Protein AF-X1P504-F1 (afdb_monomer_lite)

Organism: NCBI:txid412755

Radius of gyration: 21.33 Å; chains: 1; bounding box: 46×36×61 Å

Secondary structure (DSSP, 8-state):
-HHHHHHHHHHHHHHH-HHHHHHHHHHHTBTT-TTHHHHHHHHHHH-TT-TTHHHHHHHHHH--SSB--HHHHHHHHHHHHH-HHHHHHHHHHHHHSTTTGGGHHHHHHHH---HHHHHHHHHHHHTTSS-GGGGGGGGSTTGGGGS-HHHHHHHHHHHHHT--HHHHHHHHHHHIIIIISTT--SPPPHHHHHHHHT-GGGSS---GGG--HHHHHHHHHHHHHHHHH-GGGHHHHHHHHHHTTT-TTSTT-

Foldseek 3Di:
DVVLVVLLVVLVVCLVPVVVVLVCLLVLQAPNVVCLLSSLLSNLLNNVVCPCVVSNLVSLLPHDPRGHCRNVLSNLLSCCVPPVPVSLVVLVVQCVDLSRVQCLLVSCQSRADELSSLVSVVVCCVVVVDDLVSLQSNLPPLRCLRYDPVSLVVQLVVLLVVLDLSSLLSSLSSLCSAAVDPSHPDHNDQPSLLCSLLRVSQLDADDPVPDDPVSLVSSVSSLVSNCVVPVVCNVVSVVSCVVRPPPPRHSRD

Sequence (253 aa):
DQVQSQIEELALQSVKNREQLKAELSWLMTTEADNGYLFGYEVGRRDTGFSLLPILVEALKSTKDNVSAYFLGGYFKAIFEKDKELWENQLDRLIEDHILNVWVPELTWRSGMTDRSAIRVLGLAESGIIGVPHFRMFQYGGVIRGLSEKTFRKWIDFLIDRQEAESISIALDLYYFFYLRKESKYKLPRELTLVLLTHPLLFEKQEIARRNQMDDFQWAEIGKAFVTIYPKDSLALADKMIEYFGEEGTILG

pLDDT: mean 93.1, std 7.45, range [54.31, 98.62]

Structure (mmCIF, N/CA/C/O backbone):
data_AF-X1P504-F1
#
_entry.id   AF-X1P504-F1
#
loop_
_atom_site.group_PDB
_atom_site.id
_atom_site.type_symbol
_atom_site.label_atom_id
_atom_site.label_alt_id
_atom_site.label_comp_id
_atom_site.label_asym_id
_atom_site.label_entity_id
_atom_site.label_seq_id
_atom_site.pdbx_PDB_ins_code
_atom_site.Cartn_x
_atom_site.Cartn_y
_atom_site.Cartn_z
_atom_site.occupancy
_atom_site.B_iso_or_equiv
_atom_site.auth_seq_id
_atom_site.auth_comp_id
_atom_site.auth_asym_id
_atom_site.auth_atom_id
_atom_site.pdbx_PDB_model_num
ATOM 1 N N . ASP A 1 1 ? 10.064 9.436 27.329 1.00 71.88 1 ASP A N 1
ATOM 2 C CA . ASP A 1 1 ? 9.271 10.329 26.475 1.00 71.88 1 ASP A CA 1
ATOM 3 C C . ASP A 1 1 ? 7.943 10.583 27.179 1.00 71.88 1 ASP A C 1
ATOM 5 O O . ASP A 1 1 ? 7.247 9.623 27.484 1.00 71.88 1 ASP A O 1
ATOM 9 N N . GLN A 1 2 ? 7.669 11.827 27.573 1.00 79.00 2 GLN A N 1
ATOM 10 C CA . GLN A 1 2 ? 6.535 12.177 28.442 1.00 79.00 2 GLN A CA 1
ATOM 11 C C . GLN A 1 2 ? 5.185 12.039 27.718 1.00 79.00 2 GLN A C 1
ATOM 13 O O . GLN A 1 2 ? 4.182 11.689 28.341 1.00 79.00 2 GLN A O 1
ATOM 18 N N . VAL A 1 3 ? 5.178 12.244 26.397 1.00 84.12 3 VAL A N 1
ATOM 19 C CA . VAL A 1 3 ? 3.979 12.129 25.555 1.00 84.12 3 VAL A CA 1
ATOM 20 C C . VAL A 1 3 ? 3.502 10.677 25.492 1.00 84.12 3 VAL A C 1
ATOM 22 O O . VAL A 1 3 ? 2.326 10.403 25.717 1.00 84.12 3 VAL A O 1
ATOM 25 N N . GLN A 1 4 ? 4.420 9.726 25.293 1.00 88.31 4 GLN A N 1
ATOM 26 C CA . GLN A 1 4 ? 4.091 8.298 25.252 1.00 88.31 4 GLN A CA 1
ATOM 27 C C . GLN A 1 4 ? 3.441 7.816 26.560 1.00 88.31 4 GLN A C 1
ATOM 29 O O . GLN A 1 4 ? 2.418 7.136 26.524 1.00 88.31 4 GLN A O 1
ATOM 34 N N . SER A 1 5 ? 3.973 8.216 27.722 1.00 89.31 5 SER A N 1
ATOM 35 C CA . SER A 1 5 ? 3.379 7.840 29.014 1.00 89.31 5 SER A CA 1
ATOM 36 C C . SER A 1 5 ? 1.963 8.394 29.209 1.00 89.31 5 SER A C 1
ATOM 38 O O . SER A 1 5 ? 1.108 7.703 29.756 1.00 89.31 5 SER A O 1
ATOM 40 N N . GLN A 1 6 ? 1.694 9.613 28.726 1.00 92.69 6 GLN A N 1
ATOM 41 C CA . GLN A 1 6 ? 0.360 10.217 28.797 1.00 92.69 6 GLN A CA 1
ATOM 42 C C . GLN A 1 6 ? -0.640 9.486 27.892 1.00 92.69 6 GLN A C 1
ATOM 44 O O . GLN A 1 6 ? -1.772 9.239 28.304 1.00 92.69 6 GLN A O 1
ATOM 49 N N . ILE A 1 7 ? -0.219 9.085 26.688 1.00 93.50 7 ILE A N 1
ATOM 50 C CA . ILE A 1 7 ? -1.047 8.304 25.756 1.00 93.50 7 ILE A CA 1
ATOM 51 C C . ILE A 1 7 ? -1.404 6.941 26.356 1.00 93.50 7 ILE A C 1
ATOM 53 O O . ILE A 1 7 ? -2.557 6.515 26.292 1.00 93.50 7 ILE A O 1
ATOM 57 N N . GLU A 1 8 ? -0.438 6.260 26.968 1.00 93.19 8 GLU A N 1
ATOM 58 C CA . GLU A 1 8 ? -0.650 4.958 27.602 1.00 93.19 8 GLU A CA 1
ATOM 59 C C . GLU A 1 8 ? -1.642 5.017 28.771 1.00 93.19 8 GLU A C 1
ATOM 61 O O . GLU A 1 8 ? -2.479 4.116 28.924 1.00 93.19 8 GLU A O 1
ATOM 66 N N . GLU A 1 9 ? -1.559 6.071 29.587 1.00 93.75 9 GLU A N 1
ATOM 67 C CA . GLU A 1 9 ? -2.494 6.318 30.683 1.00 93.75 9 GLU A CA 1
ATOM 68 C C . GLU A 1 9 ? -3.896 6.642 30.155 1.00 93.75 9 GLU A C 1
ATOM 70 O O . GLU A 1 9 ? -4.874 6.017 30.578 1.00 93.75 9 GLU A O 1
ATOM 75 N N . LEU A 1 10 ? -4.000 7.544 29.174 1.00 94.06 10 LEU A N 1
ATOM 76 C CA . LEU A 1 10 ? -5.271 7.909 28.551 1.00 94.06 10 LEU A CA 1
ATOM 77 C C . LEU A 1 10 ? -5.938 6.700 27.880 1.00 94.06 10 LEU A C 1
ATOM 79 O O . LEU A 1 10 ? -7.151 6.509 27.997 1.00 94.06 10 LEU A O 1
ATOM 83 N N . ALA A 1 11 ? -5.162 5.837 27.219 1.00 94.88 11 ALA A N 1
ATOM 84 C CA . ALA A 1 11 ? -5.670 4.619 26.590 1.00 94.88 11 ALA A CA 1
ATOM 85 C C . ALA A 1 11 ? -6.226 3.646 27.635 1.00 94.88 11 ALA A C 1
ATOM 87 O O . ALA A 1 11 ? -7.293 3.058 27.443 1.00 94.88 11 ALA A O 1
ATOM 88 N N . LEU A 1 12 ? -5.546 3.510 28.778 1.00 93.62 12 LEU A N 1
ATOM 89 C CA . LEU A 1 12 ? -6.029 2.701 29.895 1.00 93.62 12 LEU A CA 1
ATOM 90 C C . LEU A 1 12 ? -7.339 3.241 30.474 1.00 93.62 12 LEU A C 1
ATOM 92 O O . LEU A 1 12 ? -8.251 2.457 30.746 1.00 93.62 12 LEU A O 1
ATOM 96 N N . GLN A 1 13 ? -7.443 4.556 30.656 1.00 93.44 13 GLN A N 1
ATOM 97 C CA . GLN A 1 13 ? -8.672 5.195 31.124 1.00 93.44 13 GLN A CA 1
ATOM 98 C C . GLN A 1 13 ? -9.817 5.003 30.121 1.00 93.44 13 GLN A C 1
ATOM 100 O O . GLN A 1 13 ? -10.919 4.639 30.522 1.00 93.44 13 GLN A O 1
ATOM 105 N N . SER A 1 14 ? -9.540 5.130 28.824 1.00 93.69 14 SER A N 1
ATOM 106 C CA . SER A 1 14 ? -10.535 5.014 27.749 1.00 93.69 14 SER A CA 1
ATOM 107 C C . SER A 1 14 ? -11.119 3.606 27.617 1.00 93.69 14 SER A C 1
ATOM 109 O O . SER A 1 14 ? -12.323 3.442 27.431 1.00 93.69 14 SER A O 1
ATOM 111 N N . VAL A 1 15 ? -10.297 2.562 27.781 1.00 92.31 15 VAL A N 1
ATOM 112 C CA . VAL A 1 15 ? -10.788 1.171 27.781 1.00 92.31 15 VAL A CA 1
ATOM 113 C C . VAL A 1 15 ? -11.641 0.876 29.023 1.00 92.31 15 VAL A C 1
ATOM 115 O O . VAL A 1 15 ? -12.609 0.115 28.937 1.00 92.31 15 VAL A O 1
ATOM 118 N N . LYS A 1 16 ? -11.321 1.498 30.168 1.00 92.38 16 LYS A N 1
ATOM 119 C CA . LYS A 1 16 ? -12.108 1.387 31.409 1.00 92.38 16 LYS A CA 1
ATOM 120 C C . LYS A 1 16 ? -13.409 2.195 31.356 1.00 92.38 16 LYS A C 1
ATOM 122 O O . LYS A 1 16 ? -14.413 1.737 31.893 1.00 92.38 16 LYS A O 1
ATOM 127 N N . ASN A 1 17 ? -13.406 3.360 30.708 1.00 92.62 17 ASN A N 1
ATOM 128 C CA . ASN A 1 17 ? -14.550 4.260 30.584 1.00 92.62 17 ASN A CA 1
ATOM 129 C C . ASN A 1 17 ? -14.973 4.429 29.117 1.00 92.62 17 ASN A C 1
ATOM 131 O O . ASN A 1 17 ? -14.679 5.429 28.461 1.00 92.62 17 ASN A O 1
ATOM 135 N N . ARG A 1 18 ? -15.700 3.430 28.606 1.00 91.44 18 ARG A N 1
ATOM 136 C CA . ARG A 1 18 ? -16.099 3.363 27.191 1.00 91.44 18 ARG A CA 1
ATOM 137 C C . ARG A 1 18 ? -17.004 4.511 26.754 1.00 91.44 18 ARG A C 1
ATOM 139 O O . ARG A 1 18 ? -16.964 4.884 25.588 1.00 91.44 18 ARG A O 1
ATOM 146 N N . GLU A 1 19 ? -17.816 5.054 27.657 1.00 92.25 19 GLU A N 1
ATOM 147 C CA . GLU A 1 19 ? -18.715 6.169 27.335 1.00 92.25 19 GLU A CA 1
ATOM 148 C C . GLU A 1 19 ? -17.940 7.462 27.084 1.00 92.25 19 GLU A C 1
ATOM 150 O O . GLU A 1 19 ? -18.259 8.199 26.156 1.00 92.25 19 GLU A O 1
ATOM 155 N N . GLN A 1 20 ? -16.861 7.691 27.834 1.00 91.25 20 GLN A N 1
ATOM 156 C CA . GLN A 1 20 ? -15.981 8.826 27.580 1.00 91.25 20 GLN A CA 1
ATOM 157 C C . GLN A 1 20 ? -15.249 8.677 26.243 1.00 91.25 20 GLN A C 1
ATOM 159 O O . GLN A 1 20 ? -15.192 9.631 25.482 1.00 91.25 20 GLN A O 1
ATOM 164 N N . LEU A 1 21 ? -14.766 7.474 25.907 1.00 94.50 21 LEU A N 1
ATOM 165 C CA . LEU A 1 21 ? -14.180 7.234 24.585 1.00 94.50 21 LEU A CA 1
ATOM 166 C C . LEU A 1 21 ? -15.193 7.503 23.465 1.00 94.50 21 LEU A C 1
ATOM 168 O O . LEU A 1 21 ? -14.859 8.187 22.504 1.00 94.50 21 LEU A O 1
ATOM 172 N N . LYS A 1 22 ? -16.427 6.993 23.598 1.00 94.38 22 LYS A N 1
ATOM 173 C CA . LYS A 1 22 ? -17.513 7.201 22.626 1.00 94.38 22 LYS A CA 1
ATOM 174 C C . LYS A 1 22 ? -17.786 8.675 22.356 1.00 94.38 22 LYS A C 1
ATOM 176 O O . LYS A 1 22 ? -17.980 9.031 21.198 1.00 94.38 22 LYS A O 1
ATOM 181 N N . ALA A 1 23 ? -17.794 9.501 23.402 1.00 94.44 23 ALA A N 1
ATOM 182 C CA . ALA A 1 23 ? -18.042 10.935 23.285 1.00 94.44 23 ALA A CA 1
ATOM 183 C C . ALA A 1 23 ? -17.002 11.646 22.401 1.00 94.44 23 ALA A C 1
ATOM 185 O O . ALA A 1 23 ? -17.344 12.603 21.717 1.00 94.44 23 ALA A O 1
ATOM 186 N N . GLU A 1 24 ? -15.770 11.134 22.358 1.00 95.75 24 GLU A N 1
ATOM 187 C CA . GLU A 1 24 ? -14.665 11.727 21.597 1.00 95.75 24 GLU A CA 1
ATOM 188 C C . GLU A 1 24 ? -14.479 11.107 20.201 1.00 95.75 24 GLU A C 1
ATOM 190 O O . GLU A 1 24 ? -13.649 11.574 19.419 1.00 95.75 24 GLU A O 1
ATOM 195 N N . LEU A 1 25 ? -15.231 10.054 19.841 1.00 95.38 25 LEU A N 1
ATOM 196 C CA . LEU A 1 25 ? -15.017 9.341 18.574 1.00 95.38 25 LEU A CA 1
ATOM 197 C C . LEU A 1 25 ? -15.248 10.218 17.341 1.00 95.38 25 LEU A C 1
ATOM 199 O O . LEU A 1 25 ? -14.534 10.062 16.355 1.00 95.38 25 LEU A O 1
ATOM 203 N N . SER A 1 26 ? -16.194 11.158 17.392 1.00 93.25 26 SER A N 1
ATOM 204 C CA . SER A 1 26 ? -16.430 12.079 16.274 1.00 93.25 26 SER A CA 1
ATOM 205 C C . SER A 1 26 ? -15.227 12.972 15.988 1.00 93.25 26 SER A C 1
ATOM 207 O O . SER A 1 26 ? -15.049 13.364 14.845 1.00 93.25 26 SER A O 1
ATOM 209 N N . TRP A 1 27 ? -14.408 13.278 17.000 1.00 95.50 27 TRP A N 1
ATOM 210 C CA . TRP A 1 27 ? -13.160 14.023 16.837 1.00 95.50 27 TRP A CA 1
ATOM 211 C C . TRP A 1 27 ? -11.995 13.094 16.457 1.00 95.50 27 TRP A C 1
ATOM 213 O O . TRP A 1 27 ? -11.254 13.382 15.517 1.00 95.50 27 TRP A O 1
ATOM 223 N N . LEU A 1 28 ? -11.878 11.933 17.117 1.00 96.88 28 LEU A N 1
ATOM 224 C CA . LEU A 1 28 ? -10.814 10.943 16.875 1.00 96.88 28 LEU A CA 1
ATOM 225 C C . LEU A 1 28 ? -10.810 10.365 15.452 1.00 96.88 28 LEU A C 1
ATOM 227 O O . LEU A 1 28 ? -9.770 9.901 14.987 1.00 96.88 28 LEU A O 1
ATOM 231 N N . MET A 1 29 ? -11.957 10.381 14.770 1.00 96.50 29 MET A N 1
ATOM 232 C CA . MET A 1 29 ? -12.104 9.927 13.382 1.00 96.50 29 MET A CA 1
ATOM 233 C C . MET A 1 29 ? -11.877 11.048 12.359 1.00 96.50 29 MET A C 1
ATOM 235 O O . MET A 1 29 ? -12.304 10.916 11.214 1.00 96.50 29 MET A O 1
ATOM 239 N N . THR A 1 30 ? -11.228 12.147 12.752 1.00 96.38 30 THR A N 1
ATOM 240 C CA . THR A 1 30 ? -10.882 13.255 11.851 1.00 96.38 30 THR A CA 1
ATOM 241 C C . THR A 1 30 ? -9.374 13.457 11.731 1.00 96.38 30 THR A C 1
ATOM 243 O O . THR A 1 30 ? -8.581 12.905 12.497 1.00 96.38 30 THR A O 1
ATOM 246 N N . THR A 1 31 ? -8.954 14.273 10.766 1.00 93.56 31 THR A N 1
ATOM 247 C CA . THR A 1 31 ? -7.553 14.683 10.605 1.00 93.56 31 THR A CA 1
ATOM 248 C C . THR A 1 31 ? -7.034 15.580 11.734 1.00 93.56 31 THR A C 1
ATOM 250 O O . THR A 1 31 ? -5.835 15.813 11.784 1.00 93.56 31 THR A O 1
ATOM 253 N N . GLU A 1 32 ? -7.894 16.081 12.629 1.00 94.06 32 GLU A N 1
ATOM 254 C CA . GLU A 1 32 ? -7.506 16.955 13.752 1.00 94.06 32 GLU A CA 1
ATOM 255 C C . GLU A 1 32 ? -6.888 16.183 14.932 1.00 94.06 32 GLU A C 1
ATOM 257 O O . GLU A 1 32 ? -6.264 16.767 15.819 1.00 94.06 32 GLU A O 1
ATOM 262 N N . ALA A 1 33 ? -7.054 14.859 14.966 1.00 93.50 33 ALA A N 1
ATOM 263 C CA . ALA A 1 33 ? -6.500 14.007 16.008 1.00 93.50 33 ALA A CA 1
ATOM 264 C C . ALA A 1 33 ? -5.025 13.656 15.722 1.00 93.50 33 ALA A C 1
ATOM 266 O O . ALA A 1 33 ? -4.702 12.530 15.337 1.00 93.50 33 ALA A O 1
ATOM 267 N N . ASP A 1 34 ? -4.117 14.608 15.958 1.00 87.69 34 ASP A N 1
ATOM 268 C CA . ASP A 1 34 ? -2.682 14.510 15.620 1.00 87.69 34 ASP A CA 1
ATOM 269 C C . ASP A 1 34 ? -1.976 13.263 16.189 1.00 87.69 34 ASP A C 1
ATOM 271 O O . ASP A 1 34 ? -1.154 12.633 15.521 1.00 87.69 34 ASP A O 1
ATOM 275 N N . ASN A 1 35 ? -2.318 12.858 17.418 1.00 92.94 35 ASN A N 1
ATOM 276 C CA . ASN A 1 35 ? -1.781 11.650 18.066 1.00 92.94 35 ASN A CA 1
ATOM 277 C C . ASN A 1 35 ? -2.700 10.425 17.916 1.00 92.94 35 ASN A C 1
ATOM 279 O O . ASN A 1 35 ? -2.522 9.420 18.611 1.00 92.94 35 ASN A O 1
ATOM 283 N N . GLY A 1 36 ? -3.680 10.494 17.009 1.00 95.88 36 GLY A N 1
ATOM 284 C CA . GLY A 1 36 ? -4.736 9.499 16.843 1.00 95.88 36 GLY A CA 1
ATOM 285 C C . GLY A 1 36 ? -4.193 8.092 16.619 1.00 95.88 36 GLY A C 1
ATOM 286 O O . GLY A 1 36 ? -4.641 7.160 17.277 1.00 95.88 36 GLY A O 1
ATOM 287 N N . TYR A 1 37 ? -3.181 7.924 15.766 1.00 97.00 37 TYR A N 1
ATOM 288 C CA . TYR A 1 37 ? -2.594 6.604 15.513 1.00 97.00 37 TYR A CA 1
ATOM 289 C C . TYR A 1 37 ? -1.962 5.969 16.757 1.00 97.00 37 TYR A C 1
ATOM 291 O O . TYR A 1 37 ? -2.275 4.825 17.085 1.00 97.00 37 TYR A O 1
ATOM 299 N N . LEU A 1 38 ? -1.096 6.699 17.471 1.00 96.88 38 LEU A N 1
ATOM 300 C CA . LEU A 1 38 ? -0.436 6.179 18.676 1.00 96.88 38 LEU A CA 1
ATOM 301 C C . LEU A 1 38 ? -1.465 5.843 19.756 1.00 96.88 38 LEU A C 1
ATOM 303 O O . LEU A 1 38 ? -1.402 4.783 20.377 1.00 96.88 38 LEU A O 1
ATOM 307 N N . PHE A 1 39 ? -2.453 6.719 19.931 1.00 97.62 39 PHE A N 1
ATOM 308 C CA . PHE A 1 39 ? -3.533 6.502 20.878 1.00 97.62 39 PHE A CA 1
ATOM 309 C C . PHE A 1 39 ? -4.404 5.294 20.505 1.00 97.62 39 PHE A C 1
ATOM 311 O O . PHE A 1 39 ? -4.632 4.427 21.348 1.00 97.62 39 PHE A O 1
ATOM 318 N N . GLY A 1 40 ? -4.818 5.170 19.243 1.00 98.06 40 GLY A N 1
ATOM 319 C CA . GLY A 1 40 ? -5.588 4.028 18.747 1.00 98.06 40 GLY A CA 1
ATOM 320 C C . GLY A 1 40 ? -4.848 2.703 18.915 1.00 98.06 40 GLY A C 1
ATOM 321 O O . GLY A 1 40 ? -5.446 1.713 19.341 1.00 98.06 40 GLY A O 1
ATOM 322 N N . TYR A 1 41 ? -3.536 2.693 18.673 1.00 98.31 41 TYR A N 1
ATOM 323 C CA . TYR A 1 41 ? -2.684 1.530 18.911 1.00 98.31 41 TYR A CA 1
ATOM 324 C C . TYR A 1 41 ? -2.648 1.127 20.387 1.00 98.31 41 TYR A C 1
ATOM 326 O O . TYR A 1 41 ? -2.902 -0.034 20.718 1.00 98.31 41 TYR A O 1
ATOM 334 N N . GLU A 1 42 ? -2.425 2.073 21.300 1.00 97.94 42 GLU A N 1
ATOM 335 C CA . GLU A 1 42 ? -2.400 1.780 22.736 1.00 97.94 42 GLU A CA 1
ATOM 336 C C . GLU A 1 42 ? -3.780 1.375 23.292 1.00 97.94 42 GLU A C 1
ATOM 338 O O . GLU A 1 42 ? -3.850 0.536 24.201 1.00 97.94 42 GLU A O 1
ATOM 343 N N . VAL A 1 43 ? -4.879 1.895 22.728 1.00 97.94 43 VAL A N 1
ATOM 344 C CA . VAL A 1 43 ? -6.249 1.430 23.019 1.00 97.94 43 VAL A CA 1
ATOM 345 C C . VAL A 1 43 ? -6.427 -0.016 22.552 1.00 97.94 43 VAL A C 1
ATOM 347 O O . VAL A 1 43 ? -6.847 -0.862 23.343 1.00 97.94 43 VAL A O 1
ATOM 350 N N . GLY A 1 44 ? -6.048 -0.333 21.311 1.00 97.69 44 GLY A N 1
ATOM 351 C CA . GLY A 1 44 ? -6.152 -1.684 20.753 1.00 97.69 44 GLY A CA 1
ATOM 352 C C . GLY A 1 44 ? -5.326 -2.719 21.520 1.00 97.69 44 GLY A C 1
ATOM 353 O O . GLY A 1 44 ? -5.788 -3.833 21.753 1.00 97.69 44 GLY A O 1
ATOM 354 N N . ARG A 1 45 ? -4.140 -2.346 22.016 1.00 97.56 45 ARG A N 1
ATOM 355 C CA . ARG A 1 45 ? -3.320 -3.225 22.869 1.00 97.56 45 ARG A CA 1
ATOM 356 C C . ARG A 1 45 ? -3.989 -3.578 24.201 1.00 97.56 45 ARG A C 1
ATOM 358 O O . ARG A 1 45 ? -3.727 -4.653 24.743 1.00 97.56 45 ARG A O 1
ATOM 365 N N . ARG A 1 46 ? -4.823 -2.684 24.742 1.00 96.50 46 ARG A N 1
ATOM 366 C CA . ARG A 1 46 ? -5.496 -2.839 26.047 1.00 96.50 46 ARG A CA 1
ATOM 367 C C . ARG A 1 46 ? -6.889 -3.455 25.937 1.00 96.50 46 ARG A C 1
ATOM 369 O O . ARG A 1 46 ? -7.326 -4.117 26.876 1.00 96.50 46 ARG A O 1
ATOM 376 N N . ASP A 1 47 ? -7.575 -3.282 24.813 1.00 96.19 47 ASP A N 1
ATOM 377 C CA . ASP A 1 47 ? -8.850 -3.943 24.528 1.00 96.19 47 ASP A CA 1
ATOM 378 C C . ASP A 1 47 ? -8.615 -5.390 24.075 1.00 96.19 47 ASP A C 1
ATOM 380 O O . ASP A 1 47 ? -8.631 -5.724 22.893 1.00 96.19 47 ASP A O 1
ATOM 384 N N . THR A 1 48 ? -8.351 -6.272 25.040 1.00 89.62 48 THR A N 1
ATOM 385 C CA . THR A 1 48 ? -7.840 -7.625 24.786 1.00 89.62 48 THR A CA 1
ATOM 386 C C . THR A 1 48 ? -8.730 -8.495 23.897 1.00 89.62 48 THR A C 1
ATOM 388 O O . THR A 1 48 ? -8.190 -9.383 23.235 1.00 89.62 48 THR A O 1
ATOM 391 N N . GLY A 1 49 ? -10.042 -8.257 23.879 1.00 93.62 49 GLY A N 1
ATOM 392 C CA . GLY A 1 49 ? -11.010 -8.954 23.025 1.00 93.62 49 GLY A CA 1
ATOM 393 C C . GLY A 1 49 ? -11.447 -8.163 21.791 1.00 93.62 49 GLY A C 1
ATOM 394 O O . GLY A 1 49 ? -12.399 -8.573 21.135 1.00 93.62 49 GLY A O 1
ATOM 395 N N . PHE A 1 50 ? -10.814 -7.019 21.519 1.00 96.50 50 PHE A N 1
ATOM 396 C CA . PHE A 1 50 ? -11.177 -6.086 20.450 1.00 96.50 50 PHE A CA 1
ATOM 397 C C . PHE A 1 50 ? -12.670 -5.718 20.429 1.00 96.50 50 PHE A C 1
ATOM 399 O O . PHE A 1 50 ? -13.301 -5.564 19.383 1.00 96.50 50 PHE A O 1
ATOM 406 N N . SER A 1 51 ? -13.255 -5.605 21.621 1.00 95.75 51 SER A N 1
ATOM 407 C CA . SER A 1 51 ? -14.687 -5.389 21.823 1.00 95.75 51 SER A CA 1
ATOM 408 C C . SER A 1 51 ? -15.153 -3.974 21.467 1.00 95.75 51 SER A C 1
ATOM 410 O O . SER A 1 51 ? -16.352 -3.747 21.308 1.00 95.75 51 SER A O 1
ATOM 412 N N . LEU A 1 52 ? -14.222 -3.026 21.340 1.00 96.81 52 LEU A N 1
ATOM 413 C CA . LEU A 1 52 ? -14.476 -1.669 20.866 1.00 96.81 52 LEU A CA 1
ATOM 414 C C . LEU A 1 52 ? -14.564 -1.605 19.340 1.00 96.81 52 LEU A C 1
ATOM 416 O O . LEU A 1 52 ? -15.187 -0.686 18.823 1.00 96.81 52 LEU A O 1
ATOM 420 N N . LEU A 1 53 ? -14.014 -2.572 18.601 1.00 97.31 53 LEU A N 1
ATOM 421 C CA . LEU A 1 53 ? -13.951 -2.495 17.142 1.00 97.31 53 LEU A CA 1
ATOM 422 C C . LEU A 1 53 ? -15.293 -2.133 16.468 1.00 97.31 53 LEU A C 1
ATOM 424 O O . LEU A 1 53 ? -15.281 -1.217 15.646 1.00 97.31 53 LEU A O 1
ATOM 428 N N . PRO A 1 54 ? -16.449 -2.740 16.822 1.00 96.69 54 PRO A N 1
ATOM 429 C CA . PRO A 1 54 ? -17.720 -2.384 16.190 1.00 96.69 54 PRO A CA 1
ATOM 430 C C . PRO A 1 54 ? -18.088 -0.906 16.360 1.00 96.69 54 PRO A C 1
ATOM 432 O O . PRO A 1 54 ? -18.572 -0.286 15.419 1.00 96.69 54 PRO A O 1
ATOM 435 N N . ILE A 1 55 ? -17.823 -0.319 17.534 1.00 96.75 55 ILE A N 1
ATOM 436 C CA . ILE A 1 55 ? -18.157 1.088 17.801 1.00 96.75 55 ILE A CA 1
ATOM 437 C C . ILE A 1 55 ? -17.213 2.032 17.051 1.00 96.75 55 ILE A C 1
ATOM 439 O O . ILE A 1 55 ? -17.627 3.105 16.627 1.00 96.75 55 ILE A O 1
ATOM 443 N N . LEU A 1 56 ? -15.945 1.635 16.893 1.00 97.62 56 LEU A N 1
ATOM 444 C CA . LEU A 1 56 ? -14.936 2.435 16.202 1.00 97.62 56 LEU A CA 1
ATOM 445 C C . LEU A 1 56 ? -15.188 2.461 14.692 1.00 97.62 56 LEU 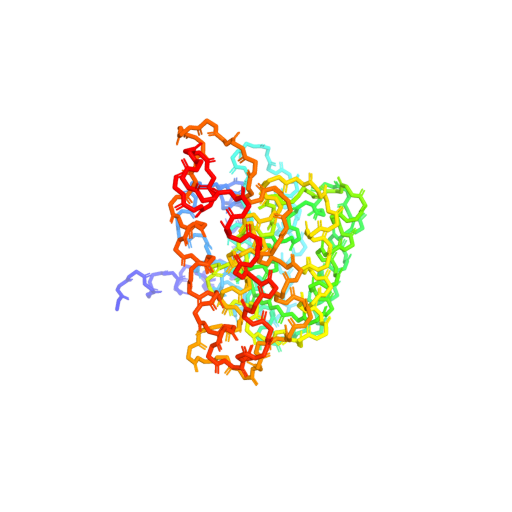A C 1
ATOM 447 O O . LEU A 1 56 ? -15.069 3.510 14.066 1.00 97.62 56 LEU A O 1
ATOM 451 N N . VAL A 1 57 ? -15.566 1.314 14.123 1.00 97.12 57 VAL A N 1
ATOM 452 C CA . VAL A 1 57 ? -15.944 1.197 12.710 1.00 97.12 57 VAL A CA 1
ATOM 453 C C . VAL A 1 57 ? -17.201 2.018 12.417 1.00 97.12 57 VAL A C 1
ATOM 455 O O . VAL A 1 57 ? -17.224 2.768 11.443 1.00 97.12 57 VAL A O 1
ATOM 458 N N . GLU A 1 58 ? -18.215 1.944 13.283 1.00 96.62 58 GLU A N 1
ATOM 459 C CA . GLU A 1 58 ? -19.436 2.744 13.124 1.00 96.62 58 GLU A CA 1
ATOM 460 C C . GLU A 1 58 ? -19.166 4.250 13.250 1.00 96.62 58 GLU A C 1
ATOM 462 O O . GLU A 1 58 ? -19.743 5.051 12.514 1.00 96.62 58 GLU A O 1
ATOM 467 N N . ALA A 1 59 ? -18.249 4.650 14.135 1.00 96.44 59 ALA A N 1
ATOM 468 C CA . ALA A 1 59 ? -17.842 6.045 14.245 1.00 96.44 59 ALA A CA 1
ATOM 469 C C . ALA A 1 59 ? -17.160 6.547 12.967 1.00 96.44 59 ALA A C 1
ATOM 471 O O . ALA A 1 59 ? -17.534 7.610 12.481 1.00 96.44 59 ALA A O 1
ATOM 472 N N . LEU A 1 60 ? -16.234 5.777 12.378 1.00 96.00 60 LEU A N 1
ATOM 473 C CA . LEU A 1 60 ? -15.617 6.141 11.096 1.00 96.00 60 LEU A CA 1
ATOM 474 C C . LEU A 1 60 ? -16.677 6.318 9.998 1.00 96.00 60 LEU A C 1
ATOM 476 O O . LEU A 1 60 ? -16.610 7.267 9.224 1.00 96.00 60 LEU A O 1
ATOM 480 N N . LYS A 1 61 ? -17.675 5.428 9.964 1.00 95.38 61 LYS A N 1
ATOM 481 C CA . LYS A 1 61 ? -18.788 5.475 9.007 1.00 95.38 61 LYS A CA 1
ATOM 482 C C . LYS A 1 61 ? -19.688 6.702 9.185 1.00 95.38 61 LYS A C 1
ATOM 484 O O . LYS A 1 61 ? -20.235 7.211 8.210 1.00 95.38 61 LYS A O 1
ATOM 489 N N . SER A 1 62 ? -19.877 7.138 10.429 1.00 94.38 62 SER A N 1
ATOM 490 C CA . SER A 1 62 ? -20.797 8.218 10.797 1.00 94.38 62 SER A CA 1
ATOM 491 C C . SER A 1 62 ? -20.177 9.618 10.710 1.00 94.38 62 SER A C 1
ATOM 493 O O . SER A 1 62 ? -20.916 10.605 10.632 1.00 94.38 62 SER A O 1
ATOM 495 N N . THR A 1 63 ? -18.846 9.730 10.730 1.00 93.88 63 THR A N 1
ATOM 496 C CA . THR A 1 63 ? -18.135 11.009 10.583 1.00 93.88 63 THR A CA 1
ATOM 497 C C . THR A 1 63 ? -18.269 11.531 9.154 1.00 93.88 63 THR A C 1
ATOM 499 O O . THR A 1 63 ? -18.122 10.783 8.191 1.00 93.88 63 THR A O 1
ATOM 502 N N . LYS A 1 64 ? -18.564 12.826 9.008 1.00 88.19 64 LYS A N 1
ATOM 503 C CA . LYS A 1 64 ? -18.832 13.455 7.703 1.00 88.19 64 LYS A CA 1
ATOM 504 C C . LYS A 1 64 ? -17.691 14.335 7.213 1.00 88.19 64 LYS A C 1
ATOM 506 O O . LYS A 1 64 ? -17.327 14.265 6.044 1.00 88.19 64 LYS A O 1
ATOM 511 N N . ASP A 1 65 ? -17.138 15.145 8.109 1.00 90.19 65 ASP A N 1
ATOM 512 C CA . ASP A 1 65 ? -16.164 16.176 7.769 1.00 90.19 65 ASP A CA 1
ATOM 513 C C . ASP A 1 65 ? -14.759 15.746 8.195 1.00 90.19 65 ASP A C 1
ATOM 515 O O . ASP A 1 65 ? -14.578 15.175 9.271 1.00 90.19 65 ASP A O 1
ATOM 519 N N . ASN A 1 66 ? -13.767 16.021 7.341 1.00 92.56 66 ASN A N 1
ATOM 520 C CA . ASN A 1 66 ? -12.346 15.750 7.593 1.00 92.56 66 ASN A CA 1
ATOM 521 C C . ASN A 1 66 ? -12.052 14.312 8.055 1.00 92.56 66 ASN A C 1
ATOM 523 O O . ASN A 1 66 ? -11.160 14.099 8.875 1.00 92.56 66 ASN A O 1
ATOM 527 N N . VAL A 1 67 ? -12.814 13.335 7.551 1.00 95.25 67 VAL A N 1
ATOM 528 C CA . VAL A 1 67 ? -12.743 11.930 7.974 1.00 95.25 67 VAL A CA 1
ATOM 529 C C . VAL A 1 67 ? -11.326 11.380 7.808 1.00 95.25 67 VAL A C 1
ATOM 531 O O . VAL A 1 67 ? -10.670 11.611 6.794 1.00 95.25 67 VAL A O 1
ATOM 534 N N . SER A 1 68 ? -10.861 10.633 8.806 1.00 95.25 68 SER A N 1
ATOM 535 C CA . SER A 1 68 ? -9.531 10.038 8.837 1.00 95.25 68 SER A CA 1
ATOM 536 C C . SER A 1 68 ? -9.563 8.655 9.472 1.00 95.25 68 SER A C 1
ATOM 538 O O . SER A 1 68 ? -10.011 8.478 10.607 1.00 95.25 68 SER A O 1
ATOM 540 N N . ALA A 1 69 ? -8.986 7.672 8.782 1.00 95.81 69 ALA A N 1
ATOM 541 C CA . ALA A 1 69 ? -8.770 6.339 9.330 1.00 95.81 69 ALA A CA 1
ATOM 542 C C . ALA A 1 69 ? -7.521 6.263 10.233 1.00 95.81 69 ALA A C 1
ATOM 544 O O . ALA A 1 69 ? -7.103 5.168 10.603 1.00 95.81 69 ALA A O 1
ATOM 545 N N . TYR A 1 70 ? -6.894 7.389 10.602 1.00 96.69 70 TYR A N 1
ATOM 546 C CA . TYR A 1 70 ? -5.604 7.403 11.300 1.00 96.69 70 TYR A CA 1
ATOM 547 C C . TYR A 1 70 ? -5.648 6.744 12.685 1.00 96.69 70 TYR A C 1
ATOM 549 O O . TYR A 1 70 ? -4.838 5.857 12.971 1.00 96.69 70 TYR A O 1
ATOM 557 N N . PHE A 1 71 ? -6.630 7.112 13.516 1.00 98.19 71 PHE A N 1
ATOM 558 C CA . PHE A 1 71 ? -6.861 6.472 14.814 1.00 98.19 71 PHE A CA 1
ATOM 559 C C . PHE A 1 71 ? -7.196 4.984 14.657 1.00 98.19 71 PHE A C 1
ATOM 561 O O . PHE A 1 71 ? -6.586 4.126 15.303 1.00 98.19 71 PHE A O 1
ATOM 568 N N . LEU A 1 72 ? -8.120 4.660 13.746 1.00 98.06 72 LEU A N 1
ATOM 569 C CA . LEU A 1 72 ? -8.531 3.279 13.506 1.00 98.06 72 LEU A CA 1
ATOM 570 C C . LEU A 1 72 ? -7.378 2.423 12.960 1.00 98.06 72 LEU A C 1
ATOM 572 O O . LEU A 1 72 ? -7.250 1.264 13.340 1.00 98.06 72 LEU A O 1
ATOM 576 N N . GLY A 1 73 ? -6.490 2.994 12.146 1.00 98.00 73 GLY A N 1
ATOM 577 C CA . GLY A 1 73 ? -5.287 2.340 11.637 1.00 98.00 73 GLY A CA 1
ATOM 578 C C . GLY A 1 73 ? -4.339 1.912 12.758 1.00 98.00 73 GLY A C 1
ATOM 579 O O . GLY A 1 73 ? -3.812 0.801 12.720 1.00 98.00 73 GLY A O 1
ATOM 580 N N . GLY A 1 74 ? -4.192 2.739 13.797 1.00 98.19 74 GLY A N 1
ATOM 581 C CA . GLY A 1 74 ? -3.465 2.372 15.013 1.00 98.19 74 GLY A CA 1
ATOM 582 C C . GLY A 1 74 ? -4.132 1.215 15.757 1.00 98.19 74 GLY A C 1
ATOM 583 O O . GLY A 1 74 ? -3.481 0.239 16.124 1.00 98.19 74 GLY A O 1
ATOM 584 N N . TYR A 1 75 ? -5.453 1.254 15.917 1.00 98.62 75 TYR A N 1
ATOM 585 C CA . TYR A 1 75 ? -6.182 0.150 16.546 1.00 98.62 75 TYR A CA 1
ATOM 586 C C . TYR A 1 75 ? -6.051 -1.158 15.740 1.00 98.62 75 TYR A C 1
ATOM 588 O O . TYR A 1 75 ? -5.765 -2.216 16.303 1.00 98.62 75 TYR A O 1
ATOM 596 N N . PHE A 1 76 ? -6.154 -1.090 14.408 1.00 98.56 76 PHE A N 1
ATOM 597 C CA . PHE A 1 76 ? -5.928 -2.228 13.510 1.00 98.56 76 PHE A CA 1
ATOM 598 C C . PHE A 1 76 ? -4.492 -2.751 13.577 1.00 98.56 76 PHE A C 1
ATOM 600 O O . PHE A 1 76 ? -4.294 -3.957 13.444 1.00 98.56 76 PHE A O 1
ATOM 607 N N . LYS A 1 77 ? -3.494 -1.890 13.821 1.00 98.31 77 LYS A N 1
ATOM 608 C CA . LYS A 1 77 ? -2.105 -2.316 14.049 1.00 98.31 77 LYS A CA 1
ATOM 609 C C . LYS A 1 77 ? -2.013 -3.268 15.242 1.00 98.31 77 LYS A C 1
ATOM 611 O O . LYS A 1 77 ? -1.370 -4.310 15.135 1.00 98.31 77 LYS A O 1
ATOM 616 N N . ALA A 1 78 ? -2.709 -2.962 16.338 1.00 98.38 78 ALA A N 1
ATOM 617 C CA . ALA A 1 78 ? -2.756 -3.842 17.504 1.00 98.38 78 ALA A CA 1
ATOM 618 C C . ALA A 1 78 ? -3.461 -5.179 17.203 1.00 98.38 78 ALA A C 1
ATOM 620 O O . ALA A 1 78 ? -3.019 -6.219 17.695 1.00 98.38 78 ALA A O 1
ATOM 621 N N . ILE A 1 79 ? -4.512 -5.175 16.367 1.00 98.56 79 ILE A N 1
ATOM 622 C CA . ILE A 1 79 ? -5.146 -6.417 15.892 1.00 98.56 79 ILE A CA 1
ATOM 623 C C . ILE A 1 79 ? -4.144 -7.232 15.072 1.00 98.56 79 ILE A C 1
ATOM 625 O O . ILE A 1 79 ? -3.917 -8.390 15.394 1.00 98.56 79 ILE A O 1
ATOM 629 N N . PHE A 1 80 ? -3.500 -6.635 14.066 1.00 98.25 80 PHE A N 1
ATOM 630 C CA . PHE A 1 80 ? -2.561 -7.327 13.178 1.00 98.25 80 PHE A CA 1
ATOM 631 C C . PHE A 1 80 ? -1.433 -8.039 13.936 1.00 98.25 80 PHE A C 1
ATOM 633 O O . PHE A 1 80 ? -1.078 -9.170 13.606 1.00 98.25 80 PHE A O 1
ATOM 640 N N . GLU A 1 81 ? -0.867 -7.382 14.950 1.00 97.62 81 GLU A N 1
ATOM 641 C CA . GLU A 1 81 ? 0.242 -7.931 15.738 1.00 97.62 81 GLU A CA 1
ATOM 642 C C . GLU A 1 81 ? -0.179 -9.051 16.688 1.00 97.62 81 GLU A C 1
ATOM 644 O O . GLU A 1 81 ? 0.620 -9.944 16.972 1.00 97.62 81 GLU A O 1
ATOM 649 N N . LYS A 1 82 ? -1.418 -9.012 17.185 1.00 97.88 82 LYS A N 1
ATOM 650 C CA . LYS A 1 82 ? -1.925 -9.985 18.155 1.00 97.88 82 LYS A CA 1
ATOM 651 C C . LYS A 1 82 ? -2.636 -11.164 17.498 1.00 97.88 82 LYS A C 1
ATOM 653 O O . LYS A 1 82 ? -2.473 -12.296 17.941 1.00 97.88 82 LYS A O 1
ATOM 658 N N . ASP A 1 83 ? -3.439 -10.888 16.479 1.00 97.88 83 ASP A N 1
ATOM 659 C CA . ASP A 1 83 ? -4.275 -11.848 15.772 1.00 97.88 83 ASP A CA 1
ATOM 660 C C . ASP A 1 83 ? -4.442 -11.427 14.303 1.00 97.88 83 ASP A C 1
ATOM 662 O O . ASP A 1 83 ? -5.363 -10.711 13.896 1.00 97.88 83 ASP A O 1
ATOM 666 N N . LYS A 1 84 ? -3.498 -11.895 13.487 1.00 97.69 84 LYS A N 1
ATOM 667 C CA . LYS A 1 84 ? -3.442 -11.617 12.052 1.00 97.69 84 LYS A CA 1
ATOM 668 C C . LYS A 1 84 ? -4.656 -12.162 11.293 1.00 97.69 84 LYS A C 1
ATOM 670 O O . LYS A 1 84 ? -5.062 -11.563 10.301 1.00 97.69 84 LYS A O 1
ATOM 675 N N . GLU A 1 85 ? -5.224 -13.288 11.722 1.00 98.19 85 GLU A N 1
ATOM 676 C CA . GLU A 1 85 ? -6.394 -13.874 11.064 1.00 98.19 85 GLU A CA 1
ATOM 677 C C . GLU A 1 85 ? -7.648 -13.049 11.352 1.00 98.19 85 GLU A C 1
ATOM 679 O O . GLU A 1 85 ? -8.402 -12.731 10.429 1.00 98.19 85 GLU A O 1
ATOM 684 N N . LEU A 1 86 ? -7.829 -12.619 12.604 1.00 97.94 86 LEU A N 1
ATOM 685 C CA . LEU A 1 86 ? -8.878 -11.671 12.955 1.00 97.94 86 LEU A CA 1
ATOM 686 C C . LEU A 1 86 ? -8.749 -10.391 12.128 1.00 97.94 86 LEU A C 1
ATOM 688 O O . LEU A 1 86 ? -9.737 -9.964 11.540 1.00 97.94 86 LEU A O 1
ATOM 692 N N . TRP A 1 87 ? -7.549 -9.814 12.031 1.00 98.56 87 TRP A N 1
ATOM 693 C CA . TRP A 1 87 ? -7.295 -8.620 11.221 1.00 98.56 87 TRP A CA 1
ATOM 694 C C . TRP A 1 87 ? -7.724 -8.792 9.755 1.00 98.56 87 TRP A C 1
ATOM 696 O O . TRP A 1 87 ? -8.447 -7.946 9.228 1.00 98.56 87 TRP A O 1
ATOM 706 N N . GLU A 1 88 ? -7.357 -9.908 9.112 1.00 98.50 88 GLU A N 1
ATOM 707 C CA . GLU A 1 88 ? -7.783 -10.209 7.737 1.00 98.50 88 GLU A CA 1
ATOM 708 C C . GLU A 1 88 ? -9.302 -10.280 7.602 1.00 98.50 88 GLU A C 1
ATOM 710 O O . GLU A 1 88 ? -9.877 -9.689 6.690 1.00 98.50 88 GLU A O 1
ATOM 715 N N . ASN A 1 89 ? -9.951 -10.985 8.528 1.00 98.12 89 ASN A N 1
ATOM 716 C CA . ASN A 1 89 ? -11.395 -11.166 8.510 1.00 98.12 89 ASN A CA 1
ATOM 717 C C . ASN A 1 89 ? -12.136 -9.840 8.744 1.00 98.12 89 ASN A C 1
ATOM 719 O O . ASN A 1 89 ? -13.224 -9.647 8.206 1.00 98.12 89 ASN A O 1
ATOM 723 N N . GLN A 1 90 ? -11.563 -8.911 9.519 1.00 97.94 90 GLN A N 1
ATOM 724 C CA . GLN A 1 90 ? -12.129 -7.568 9.663 1.00 97.94 90 GLN A CA 1
ATOM 725 C C . GLN A 1 90 ? -11.984 -6.759 8.378 1.00 97.94 90 GLN A C 1
ATOM 727 O O . GLN A 1 90 ? -12.949 -6.124 7.965 1.00 97.94 90 GLN A O 1
ATOM 732 N N . LEU A 1 91 ? -10.827 -6.814 7.710 1.00 98.25 91 LEU A N 1
ATOM 733 C CA . LEU A 1 91 ? -10.670 -6.151 6.416 1.00 98.25 91 LEU A CA 1
ATOM 734 C C . LEU A 1 91 ? -11.641 -6.701 5.370 1.00 98.25 91 LEU A C 1
ATOM 736 O O . LEU A 1 91 ? -12.178 -5.907 4.611 1.00 98.25 91 LEU A O 1
ATOM 740 N N . ASP A 1 92 ? -11.919 -8.008 5.350 1.00 97.62 92 ASP A N 1
ATOM 741 C CA . ASP A 1 92 ? -12.920 -8.573 4.435 1.00 97.62 92 ASP A CA 1
ATOM 742 C C . ASP A 1 92 ? -14.324 -8.027 4.679 1.00 97.62 92 ASP A C 1
ATOM 744 O O . ASP A 1 92 ? -14.987 -7.610 3.733 1.00 97.62 92 ASP A O 1
ATOM 748 N N . ARG A 1 93 ? -14.742 -7.930 5.945 1.00 96.50 93 ARG A N 1
ATOM 749 C CA . ARG A 1 93 ? -16.032 -7.321 6.307 1.00 96.50 93 ARG A CA 1
ATOM 750 C C . ARG A 1 93 ? -16.127 -5.863 5.865 1.00 96.50 93 ARG A C 1
ATOM 752 O O . ARG A 1 93 ? -17.198 -5.419 5.470 1.00 96.50 93 ARG A O 1
ATOM 759 N N . LEU A 1 94 ? -15.024 -5.114 5.921 1.00 97.12 94 LEU A N 1
ATOM 760 C CA . LEU A 1 94 ? -15.008 -3.717 5.481 1.00 97.12 94 LEU A CA 1
ATOM 761 C C . LEU A 1 94 ? -15.176 -3.570 3.963 1.00 97.12 94 LEU A C 1
ATOM 763 O O . LEU A 1 94 ? -15.713 -2.557 3.529 1.00 97.12 94 LEU A O 1
ATOM 767 N N . ILE A 1 95 ? -14.762 -4.552 3.153 1.00 96.12 95 ILE A N 1
ATOM 768 C CA . ILE A 1 95 ? -14.990 -4.514 1.695 1.00 96.12 95 ILE A CA 1
ATOM 769 C C . ILE A 1 95 ? -16.484 -4.617 1.370 1.00 96.12 95 ILE A C 1
ATOM 771 O O . ILE A 1 95 ? -16.949 -4.007 0.408 1.00 96.12 95 ILE A O 1
ATOM 775 N N . GLU A 1 96 ? -17.225 -5.409 2.150 1.00 94.38 96 GLU A N 1
ATOM 776 C CA . GLU A 1 96 ? -18.660 -5.643 1.954 1.00 94.38 96 GLU A CA 1
ATOM 777 C C . GLU A 1 96 ? -19.500 -4.385 2.244 1.00 94.38 96 GLU A C 1
ATOM 779 O O . GLU A 1 96 ? -20.639 -4.275 1.787 1.00 94.38 96 GLU A O 1
ATOM 784 N N . ASP A 1 97 ? -18.938 -3.407 2.962 1.00 95.75 97 ASP A N 1
ATOM 785 C CA . ASP A 1 97 ? -19.579 -2.130 3.258 1.00 95.75 97 ASP A CA 1
ATOM 786 C C . ASP A 1 97 ? -19.160 -1.046 2.250 1.00 95.75 97 ASP A C 1
ATOM 788 O O . ASP A 1 97 ? -18.029 -0.560 2.245 1.00 95.75 97 ASP A O 1
ATOM 792 N N . HIS A 1 98 ? -20.109 -0.627 1.411 1.00 93.81 98 HIS A N 1
ATOM 793 C CA . HIS A 1 98 ? -19.902 0.361 0.345 1.00 93.81 98 HIS A CA 1
ATOM 794 C C . HIS A 1 98 ? -19.450 1.755 0.813 1.00 93.81 98 HIS A C 1
ATOM 796 O O . HIS A 1 98 ? -18.998 2.538 -0.017 1.00 93.81 98 HIS A O 1
ATOM 802 N N . ILE A 1 99 ? -19.591 2.085 2.101 1.00 93.94 99 ILE A N 1
ATOM 803 C CA . ILE A 1 99 ? -19.099 3.350 2.666 1.00 93.94 99 ILE A CA 1
ATOM 804 C C . ILE A 1 99 ? -17.664 3.180 3.172 1.00 93.94 99 ILE A C 1
ATOM 806 O O . ILE A 1 99 ? -16.858 4.104 3.092 1.00 93.94 99 ILE A O 1
ATOM 810 N N . LEU A 1 100 ? -17.336 2.003 3.708 1.00 96.00 100 LEU A N 1
ATOM 811 C CA . LEU A 1 100 ? -16.074 1.775 4.408 1.00 96.00 100 LEU A CA 1
ATOM 812 C C . LEU A 1 100 ? -14.979 1.160 3.536 1.00 96.00 100 LEU A C 1
ATOM 814 O O . LEU A 1 100 ? -13.798 1.291 3.865 1.00 96.00 100 LEU A O 1
ATOM 818 N N . ASN A 1 101 ? -15.341 0.518 2.427 1.00 96.81 101 ASN A N 1
ATOM 819 C CA . ASN A 1 101 ? -14.399 -0.178 1.554 1.00 96.81 101 ASN A CA 1
ATOM 820 C C . ASN A 1 101 ? -13.281 0.729 1.000 1.00 96.81 101 ASN A C 1
ATOM 822 O O . ASN A 1 101 ? -12.156 0.262 0.810 1.00 96.81 101 ASN A O 1
ATOM 826 N N . VAL A 1 102 ? -13.543 2.029 0.837 1.00 96.12 102 VAL A N 1
ATOM 827 C CA . VAL A 1 102 ? -12.564 3.033 0.393 1.00 96.12 102 VAL A CA 1
ATOM 828 C C . VAL A 1 102 ? -11.406 3.214 1.384 1.00 96.12 102 VAL A C 1
ATOM 830 O O . VAL A 1 102 ? -10.301 3.566 0.982 1.00 96.12 102 VAL A O 1
ATOM 833 N N . TRP A 1 103 ? -11.612 2.902 2.669 1.00 97.06 103 TRP A N 1
ATOM 834 C CA . TRP A 1 103 ? -10.596 3.032 3.721 1.00 97.06 103 TRP A CA 1
ATOM 835 C C . TRP A 1 103 ? -9.700 1.799 3.863 1.00 97.06 103 TRP A C 1
ATOM 837 O O . TRP A 1 103 ? -8.681 1.848 4.554 1.00 97.06 103 TRP A O 1
ATOM 847 N N . VAL A 1 104 ? -10.040 0.684 3.210 1.00 97.94 104 VAL A N 1
ATOM 848 C CA . VAL A 1 104 ? -9.281 -0.574 3.303 1.00 97.94 104 VAL A CA 1
ATOM 849 C C . VAL A 1 104 ? -7.805 -0.417 2.899 1.00 97.94 104 VAL A C 1
ATOM 851 O O . VAL A 1 104 ? -6.960 -0.978 3.608 1.00 97.94 104 VAL A O 1
ATOM 854 N N . PRO A 1 105 ? -7.429 0.331 1.838 1.00 97.75 105 PRO A N 1
ATOM 855 C CA . PRO A 1 105 ? -6.021 0.550 1.505 1.00 97.75 105 PRO A CA 1
ATOM 856 C C . PRO A 1 105 ? -5.257 1.271 2.614 1.00 97.75 105 PRO A C 1
ATOM 858 O O . PRO A 1 105 ? -4.188 0.808 3.007 1.00 97.75 105 PRO A O 1
ATOM 861 N N . GLU A 1 106 ? -5.821 2.347 3.171 1.00 96.81 106 GLU A N 1
ATOM 862 C CA . GLU A 1 106 ? -5.178 3.112 4.242 1.00 96.81 106 GLU A CA 1
ATOM 863 C C . GLU A 1 106 ? -5.059 2.284 5.525 1.00 96.81 106 GLU A C 1
ATOM 865 O O . GLU A 1 106 ? -3.988 2.232 6.132 1.00 96.81 106 GLU A O 1
ATOM 870 N N . LEU A 1 107 ? -6.125 1.579 5.915 1.00 97.94 107 LEU A N 1
ATOM 871 C CA . LEU A 1 107 ? -6.094 0.686 7.072 1.00 97.94 107 LEU A CA 1
ATOM 872 C C . LEU A 1 107 ? -5.051 -0.413 6.887 1.00 97.94 107 LEU A C 1
ATOM 874 O O . LEU A 1 107 ? -4.297 -0.681 7.819 1.00 97.94 107 LEU A O 1
ATOM 878 N N . THR A 1 108 ? -4.943 -0.997 5.690 1.00 97.75 108 THR A N 1
ATOM 879 C CA . THR A 1 108 ? -3.886 -1.965 5.359 1.00 97.75 108 THR A CA 1
ATOM 880 C C . THR A 1 108 ? -2.510 -1.316 5.522 1.00 97.75 108 THR A C 1
ATOM 882 O O . THR A 1 108 ? -1.698 -1.772 6.321 1.00 97.75 108 THR A O 1
ATOM 885 N N . TRP A 1 109 ? -2.260 -0.193 4.850 1.00 97.19 109 TRP A N 1
ATOM 886 C CA . TRP A 1 109 ? -0.978 0.508 4.911 1.00 97.19 109 TRP A CA 1
ATOM 887 C C . TRP A 1 109 ? -0.543 0.862 6.342 1.00 97.19 109 TRP A C 1
ATOM 889 O O . TRP A 1 109 ? 0.621 0.678 6.695 1.00 97.19 109 TRP A O 1
ATOM 899 N N . ARG A 1 110 ? -1.466 1.324 7.191 1.00 95.75 110 ARG A N 1
ATOM 900 C CA . ARG A 1 110 ? -1.146 1.755 8.560 1.00 95.75 110 ARG A CA 1
ATOM 901 C C . ARG A 1 110 ? -0.978 0.611 9.554 1.00 95.75 110 ARG A C 1
ATOM 903 O O . ARG A 1 110 ? -0.286 0.788 10.551 1.00 95.75 110 ARG A O 1
ATOM 910 N N . SER A 1 111 ? -1.600 -0.542 9.319 1.00 97.12 111 SER A N 1
ATOM 911 C CA . SER A 1 111 ? -1.649 -1.619 10.317 1.00 97.12 111 SER A CA 1
ATOM 912 C C . SER A 1 111 ? -0.770 -2.824 9.998 1.00 97.12 111 SER A C 1
ATOM 914 O O . SER A 1 111 ? -0.188 -3.423 10.906 1.00 97.12 111 SER A O 1
ATOM 916 N N . GLY A 1 112 ? -0.623 -3.184 8.727 1.00 95.94 112 GLY A N 1
ATOM 917 C CA . GLY A 1 112 ? 0.112 -4.377 8.338 1.00 95.94 112 GLY A CA 1
ATOM 918 C C . GLY A 1 112 ? -0.249 -4.857 6.942 1.00 95.94 112 GLY A C 1
ATOM 919 O O . GLY A 1 112 ? -1.210 -4.414 6.326 1.00 95.94 112 GLY A O 1
ATOM 920 N N . MET A 1 113 ? 0.544 -5.781 6.411 1.00 96.50 113 MET A N 1
ATOM 921 C CA . MET A 1 113 ? 0.349 -6.240 5.043 1.00 96.50 113 MET A CA 1
ATOM 922 C C . MET A 1 113 ? 0.638 -7.725 4.896 1.00 96.50 113 MET A C 1
ATOM 924 O O . MET A 1 113 ? 1.546 -8.280 5.522 1.00 96.50 113 MET A O 1
ATOM 928 N N . THR A 1 114 ? -0.157 -8.371 4.053 1.00 98.00 114 THR A N 1
ATOM 929 C CA . THR A 1 114 ? -0.036 -9.774 3.668 1.00 98.00 114 THR A CA 1
ATOM 930 C C . THR A 1 114 ? -0.290 -9.902 2.173 1.00 98.00 114 THR A C 1
ATOM 932 O O . THR A 1 114 ? -0.790 -8.975 1.535 1.00 98.00 114 THR A O 1
ATOM 935 N N . ASP A 1 115 ? -0.016 -11.080 1.613 1.00 98.50 115 ASP A N 1
ATOM 936 C CA . ASP A 1 115 ? -0.432 -11.366 0.243 1.00 98.50 115 ASP A CA 1
ATOM 937 C C . ASP A 1 115 ? -1.963 -11.258 0.073 1.00 98.50 115 ASP A C 1
ATOM 939 O O . ASP A 1 115 ? -2.423 -10.690 -0.912 1.00 98.50 115 ASP A O 1
ATOM 943 N N . ARG A 1 116 ? -2.768 -11.725 1.041 1.00 98.12 116 ARG A N 1
ATOM 944 C CA . ARG A 1 116 ? -4.241 -11.638 0.984 1.00 98.12 116 ARG A CA 1
ATOM 945 C C . ARG A 1 116 ? -4.710 -10.183 0.984 1.00 98.12 116 ARG A C 1
ATOM 947 O O . ARG A 1 116 ? -5.535 -9.821 0.149 1.00 98.12 116 ARG A O 1
ATOM 954 N N . SER A 1 117 ? -4.150 -9.338 1.851 1.00 98.19 117 SER A N 1
ATOM 955 C CA . SER A 1 117 ? -4.515 -7.919 1.913 1.00 98.19 117 SER A CA 1
ATOM 956 C C . SER A 1 117 ? -4.060 -7.137 0.686 1.00 98.19 117 SER A C 1
ATOM 958 O O . SER A 1 117 ? -4.760 -6.237 0.233 1.00 98.19 117 SER A 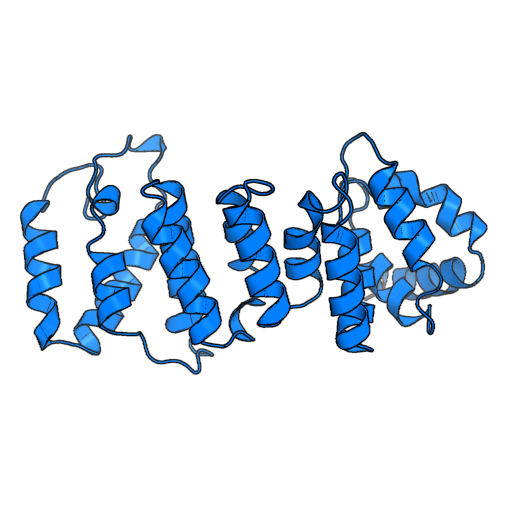O 1
ATOM 960 N N . ALA A 1 118 ? -2.929 -7.508 0.092 1.00 98.38 118 ALA A N 1
ATOM 961 C CA . ALA A 1 118 ? -2.473 -6.909 -1.153 1.00 98.38 118 ALA A CA 1
ATOM 962 C C . ALA A 1 118 ? -3.388 -7.266 -2.334 1.00 98.38 118 ALA A C 1
ATOM 964 O O . ALA A 1 118 ? -3.756 -6.395 -3.121 1.00 98.38 118 ALA A O 1
ATOM 965 N N . ILE A 1 119 ? -3.799 -8.534 -2.440 1.00 98.56 119 ILE A N 1
ATOM 966 C CA . ILE A 1 119 ? -4.770 -8.972 -3.453 1.00 98.56 119 ILE A CA 1
ATOM 967 C C . ILE A 1 119 ? -6.128 -8.300 -3.240 1.00 98.56 119 ILE A C 1
ATOM 969 O O . ILE A 1 119 ? -6.777 -7.924 -4.209 1.00 98.56 119 ILE A O 1
ATOM 973 N N . ARG A 1 120 ? -6.535 -8.085 -1.987 1.00 98.19 120 ARG A N 1
ATOM 974 C CA . ARG A 1 120 ? -7.746 -7.333 -1.647 1.00 98.19 120 ARG A CA 1
ATOM 975 C C . ARG A 1 120 ? -7.703 -5.899 -2.176 1.00 98.19 120 ARG A C 1
ATOM 977 O O . ARG A 1 120 ? -8.637 -5.477 -2.846 1.00 98.19 120 ARG A O 1
ATOM 984 N N . VAL A 1 121 ? -6.618 -5.167 -1.912 1.00 98.44 121 VAL A N 1
ATOM 985 C CA . VAL A 1 121 ? -6.427 -3.799 -2.431 1.00 98.44 121 VAL A CA 1
ATOM 986 C C . VAL A 1 121 ? -6.434 -3.787 -3.961 1.00 98.44 121 VAL A C 1
ATOM 988 O O . VAL A 1 121 ? -7.090 -2.938 -4.556 1.00 98.44 121 VAL A O 1
ATOM 991 N N . LEU A 1 122 ? -5.780 -4.763 -4.600 1.00 98.50 122 LEU A N 1
ATOM 992 C CA . LEU A 1 122 ? -5.829 -4.916 -6.054 1.00 98.50 122 LEU A CA 1
ATOM 993 C C . LEU A 1 122 ? -7.269 -5.109 -6.558 1.00 98.50 122 LEU A C 1
ATOM 995 O O . LEU A 1 122 ? -7.689 -4.395 -7.461 1.00 98.50 122 LEU A O 1
ATOM 999 N N . GLY A 1 123 ? -8.051 -5.989 -5.928 1.00 98.31 123 GLY A N 1
ATOM 1000 C CA . GLY A 1 123 ? -9.449 -6.228 -6.300 1.00 98.31 123 GLY A CA 1
ATOM 1001 C C . GLY A 1 123 ? -10.348 -4.991 -6.156 1.00 98.31 123 GLY A C 1
ATOM 1002 O O . GLY A 1 123 ? -11.228 -4.762 -6.987 1.00 98.31 123 GLY A O 1
ATOM 1003 N N . LEU A 1 124 ? -10.108 -4.144 -5.147 1.00 98.38 124 LEU A N 1
ATOM 1004 C CA . LEU A 1 124 ? -10.797 -2.851 -5.011 1.00 98.38 124 LEU A CA 1
ATOM 1005 C C . LEU A 1 124 ? -10.470 -1.904 -6.176 1.00 98.38 124 LEU A C 1
ATOM 1007 O O . LEU A 1 124 ? -11.339 -1.173 -6.647 1.00 98.38 124 LEU A O 1
ATOM 1011 N N . ALA A 1 125 ? -9.226 -1.917 -6.653 1.00 98.00 125 ALA A N 1
ATOM 1012 C CA . ALA A 1 125 ? -8.801 -1.076 -7.767 1.00 98.00 125 ALA A CA 1
ATOM 1013 C C . ALA A 1 125 ? -9.295 -1.606 -9.122 1.00 98.00 125 ALA A C 1
ATOM 1015 O O . ALA A 1 125 ? -9.693 -0.836 -9.994 1.00 98.00 125 ALA A O 1
ATOM 1016 N N . GLU A 1 126 ? -9.313 -2.926 -9.304 1.00 97.56 126 GLU A N 1
ATOM 1017 C CA . GLU A 1 126 ? -9.887 -3.584 -10.484 1.00 97.56 126 GLU A CA 1
ATOM 1018 C C . GLU A 1 126 ? -11.396 -3.327 -10.602 1.00 97.56 126 GLU A C 1
ATOM 1020 O O . GLU A 1 126 ? -11.893 -3.109 -11.705 1.00 97.56 126 GLU A O 1
ATOM 1025 N N . SER A 1 127 ? -12.110 -3.275 -9.473 1.00 96.88 127 SER A N 1
ATOM 1026 C CA . SER A 1 127 ? -13.543 -2.944 -9.417 1.00 96.88 127 SER A CA 1
ATOM 1027 C C . SER A 1 127 ? -13.853 -1.442 -9.457 1.00 96.88 127 SER A C 1
ATOM 1029 O O . SER A 1 127 ? -15.024 -1.066 -9.459 1.00 96.88 127 SER A O 1
ATOM 1031 N N . GLY A 1 128 ? -12.834 -0.577 -9.512 1.00 96.50 128 GLY A N 1
ATOM 1032 C CA . GLY A 1 128 ? -13.005 0.877 -9.584 1.00 96.50 128 GLY A CA 1
ATOM 1033 C C . GLY A 1 128 ? -13.478 1.533 -8.283 1.00 96.50 128 GLY A C 1
ATOM 1034 O O . GLY A 1 128 ? -13.865 2.697 -8.304 1.00 96.50 128 GLY A O 1
ATOM 1035 N N . ILE A 1 129 ? -13.444 0.814 -7.156 1.00 97.31 129 ILE A N 1
ATOM 1036 C CA . ILE A 1 129 ? -13.790 1.352 -5.830 1.00 97.31 129 ILE A CA 1
ATOM 1037 C C . ILE A 1 129 ? -12.706 2.326 -5.357 1.00 97.31 129 ILE A C 1
ATOM 1039 O O . ILE A 1 129 ? -13.002 3.351 -4.747 1.00 97.31 129 ILE A O 1
ATOM 1043 N N . ILE A 1 130 ? -11.445 2.016 -5.665 1.00 97.25 130 ILE A N 1
ATOM 1044 C CA . ILE A 1 130 ? -10.299 2.887 -5.405 1.00 97.25 130 ILE A CA 1
ATOM 1045 C C . ILE A 1 130 ? -9.554 3.172 -6.710 1.00 97.25 130 ILE A C 1
ATOM 1047 O O . ILE A 1 130 ? -9.491 2.329 -7.604 1.00 97.25 130 ILE A O 1
ATOM 1051 N N . GLY A 1 131 ? -8.965 4.361 -6.815 1.00 95.56 131 GLY A N 1
ATOM 1052 C CA . GLY A 1 131 ? -8.128 4.740 -7.956 1.00 95.56 131 GLY A CA 1
ATOM 1053 C C . GLY A 1 131 ? -6.658 4.356 -7.781 1.00 95.56 131 GLY A C 1
ATOM 1054 O O . GLY A 1 131 ? -6.185 4.167 -6.657 1.00 95.56 131 GLY A O 1
ATOM 1055 N N . VAL A 1 132 ? -5.921 4.361 -8.893 1.00 95.31 132 VAL A N 1
ATOM 1056 C CA . VAL A 1 132 ? -4.455 4.212 -8.966 1.00 95.31 132 VAL A CA 1
ATOM 1057 C C . VAL A 1 132 ? -3.687 5.019 -7.901 1.00 95.31 132 VAL A C 1
ATOM 1059 O O . VAL A 1 132 ? -2.800 4.433 -7.273 1.00 95.31 132 VAL A O 1
ATOM 1062 N N . PRO A 1 133 ? -4.034 6.291 -7.590 1.00 94.88 133 PRO A N 1
ATOM 1063 C CA . PRO A 1 133 ? -3.322 7.070 -6.572 1.00 94.88 133 PRO A CA 1
ATOM 1064 C C . PRO A 1 133 ? -3.242 6.402 -5.192 1.00 94.88 133 PRO A C 1
ATOM 1066 O O . PRO A 1 133 ? -2.306 6.657 -4.436 1.00 94.88 133 PRO A O 1
ATOM 1069 N N . HIS A 1 134 ? -4.169 5.495 -4.857 1.00 95.75 134 HIS A N 1
ATOM 1070 C CA . HIS A 1 134 ? -4.145 4.775 -3.581 1.00 95.75 134 HIS A CA 1
ATOM 1071 C C . HIS A 1 134 ? -2.936 3.844 -3.445 1.00 95.75 134 HIS A C 1
ATOM 1073 O O . HIS A 1 134 ? -2.515 3.563 -2.327 1.00 95.75 134 HIS A O 1
ATOM 1079 N N . PHE A 1 135 ? -2.326 3.389 -4.542 1.00 97.38 135 PHE A N 1
ATOM 1080 C CA . PHE A 1 135 ? -1.108 2.579 -4.473 1.00 97.38 135 PHE A CA 1
ATOM 1081 C C . PHE A 1 135 ? 0.108 3.399 -4.022 1.00 97.38 135 PHE A C 1
ATOM 1083 O O . PHE A 1 135 ? 1.026 2.849 -3.409 1.00 97.38 135 PHE A O 1
ATOM 1090 N N . ARG A 1 136 ? 0.092 4.724 -4.242 1.00 94.88 136 ARG A N 1
ATOM 1091 C CA . ARG A 1 136 ? 1.207 5.623 -3.914 1.00 94.88 136 ARG A CA 1
ATOM 1092 C C . ARG A 1 136 ? 1.575 5.570 -2.433 1.00 94.88 136 ARG A C 1
ATOM 1094 O O . ARG A 1 136 ? 2.758 5.616 -2.118 1.00 94.88 136 ARG A O 1
ATOM 1101 N N . MET A 1 137 ? 0.607 5.412 -1.523 1.00 94.94 137 MET A N 1
ATOM 1102 C CA . MET A 1 137 ? 0.877 5.381 -0.075 1.00 94.94 137 MET A CA 1
ATOM 1103 C C . MET A 1 137 ? 1.765 4.199 0.352 1.00 94.94 137 MET A C 1
ATOM 1105 O O . MET A 1 137 ? 2.540 4.316 1.301 1.00 94.94 137 MET A O 1
ATOM 1109 N N . PHE A 1 138 ? 1.717 3.077 -0.377 1.00 96.19 138 PHE A N 1
ATOM 1110 C CA . PHE A 1 138 ? 2.451 1.853 -0.037 1.00 96.19 138 PHE A CA 1
ATOM 1111 C C . PHE A 1 138 ? 3.963 1.950 -0.275 1.00 96.19 138 PHE A C 1
ATOM 1113 O O . PHE A 1 138 ? 4.713 1.088 0.191 1.00 96.19 138 PHE A O 1
ATOM 1120 N N . GLN A 1 139 ? 4.427 3.018 -0.928 1.00 90.38 139 GLN A N 1
ATOM 1121 C CA . GLN A 1 139 ? 5.851 3.330 -1.029 1.00 90.38 139 GLN A CA 1
ATOM 1122 C C . GLN A 1 139 ? 6.459 3.710 0.339 1.00 90.38 139 GLN A C 1
ATOM 1124 O O . GLN A 1 139 ? 7.660 3.553 0.570 1.00 90.38 139 GLN A O 1
ATOM 1129 N N . TYR A 1 140 ? 5.626 4.175 1.279 1.00 88.44 140 TYR A N 1
ATOM 1130 C CA . TYR A 1 140 ? 6.042 4.641 2.601 1.00 88.44 140 TYR A CA 1
ATOM 1131 C C . TYR A 1 140 ? 5.883 3.560 3.678 1.00 88.44 140 TYR A C 1
ATOM 1133 O O . TYR A 1 140 ? 5.040 2.668 3.593 1.00 88.44 140 TYR A O 1
ATOM 1141 N N . GLY A 1 141 ? 6.707 3.622 4.730 1.00 82.50 141 GLY A N 1
ATOM 1142 C CA . GLY A 1 141 ? 6.644 2.698 5.879 1.00 82.50 141 GLY A CA 1
ATOM 1143 C C . GLY A 1 141 ? 7.168 1.279 5.603 1.00 82.50 141 GLY A C 1
ATOM 1144 O O . GLY A 1 141 ? 7.452 0.520 6.530 1.00 82.50 141 GLY A O 1
ATOM 1145 N N . GLY A 1 142 ? 7.379 0.918 4.334 1.00 88.81 142 GLY A N 1
ATOM 1146 C CA . GLY A 1 142 ? 8.007 -0.340 3.935 1.00 88.81 142 GLY A CA 1
ATOM 1147 C C . GLY A 1 142 ? 7.152 -1.578 4.210 1.00 88.81 142 GLY A C 1
ATOM 1148 O O . GLY A 1 142 ? 7.716 -2.660 4.378 1.00 88.81 142 GLY A O 1
ATOM 1149 N N . VAL A 1 143 ? 5.825 -1.428 4.261 1.00 92.06 143 VAL A N 1
ATOM 1150 C CA . VAL A 1 143 ? 4.872 -2.535 4.451 1.00 92.06 143 VAL A CA 1
ATOM 1151 C C . VAL A 1 143 ? 4.926 -3.558 3.312 1.00 92.06 143 VAL A C 1
ATOM 1153 O O . VAL A 1 143 ? 4.800 -4.757 3.556 1.00 92.06 143 VAL A O 1
ATOM 1156 N N . ILE A 1 144 ? 5.247 -3.111 2.092 1.00 94.75 144 ILE A N 1
ATOM 1157 C CA . ILE A 1 144 ? 5.371 -3.971 0.905 1.00 94.75 144 ILE A CA 1
ATOM 1158 C C . ILE A 1 144 ? 6.514 -4.989 1.001 1.00 94.75 144 ILE A C 1
ATOM 1160 O O . ILE A 1 144 ? 6.481 -6.007 0.321 1.00 94.75 144 ILE A O 1
ATOM 1164 N N . ARG A 1 145 ? 7.504 -4.782 1.885 1.00 90.50 145 ARG A N 1
ATOM 1165 C CA . ARG A 1 145 ? 8.641 -5.710 2.072 1.00 90.50 145 ARG A CA 1
ATOM 1166 C C . ARG A 1 145 ? 8.207 -7.104 2.534 1.00 90.50 145 ARG A C 1
ATOM 1168 O O . ARG A 1 145 ? 8.928 -8.083 2.337 1.00 90.50 145 ARG A O 1
ATOM 1175 N N . GLY A 1 146 ? 7.044 -7.189 3.182 1.00 88.94 146 GLY A N 1
ATOM 1176 C CA . GLY A 1 146 ? 6.467 -8.445 3.652 1.00 88.94 146 GLY A CA 1
ATOM 1177 C C . GLY A 1 146 ? 5.846 -9.299 2.546 1.00 88.94 146 GLY A C 1
ATOM 1178 O O . GLY A 1 146 ? 5.621 -10.486 2.778 1.00 88.94 146 GLY A O 1
ATOM 1179 N N . LEU A 1 147 ? 5.587 -8.731 1.365 1.00 96.19 147 LEU A N 1
ATOM 1180 C CA . LEU A 1 147 ? 4.908 -9.432 0.278 1.00 96.19 147 LEU A CA 1
ATOM 1181 C C . LEU A 1 147 ? 5.777 -10.511 -0.356 1.00 96.19 147 LEU A C 1
ATOM 1183 O O . LEU A 1 147 ? 7.011 -10.435 -0.370 1.00 96.19 147 LEU A O 1
ATOM 1187 N N . SER A 1 148 ? 5.107 -11.507 -0.931 1.00 97.25 148 SER A N 1
ATOM 1188 C CA . SER A 1 148 ? 5.741 -12.366 -1.919 1.00 97.25 148 SER A CA 1
ATOM 1189 C C . SER A 1 148 ? 5.964 -11.596 -3.221 1.00 97.25 148 SER A C 1
ATOM 1191 O O . SER A 1 148 ? 5.152 -10.760 -3.624 1.00 97.25 148 SER A O 1
ATOM 1193 N N . GLU A 1 149 ? 7.040 -11.933 -3.927 1.00 97.19 149 GLU A N 1
ATOM 1194 C CA . GLU A 1 149 ? 7.316 -11.380 -5.256 1.00 97.19 149 GLU A CA 1
ATOM 1195 C C . GLU A 1 149 ? 6.159 -11.624 -6.237 1.00 97.19 149 GLU A C 1
ATOM 1197 O O . GLU A 1 149 ? 5.821 -10.751 -7.028 1.00 97.19 149 GLU A O 1
ATOM 1202 N N . LYS A 1 150 ? 5.486 -12.778 -6.140 1.00 97.88 150 LYS A N 1
ATOM 1203 C CA . LYS A 1 150 ? 4.320 -13.103 -6.972 1.00 97.88 150 LYS A CA 1
ATOM 1204 C C . LYS A 1 150 ? 3.183 -12.097 -6.786 1.00 97.88 150 LYS A C 1
ATOM 1206 O O . LYS A 1 150 ? 2.557 -11.703 -7.765 1.00 97.88 150 LYS A O 1
ATOM 1211 N N . THR A 1 151 ? 2.882 -11.721 -5.546 1.00 98.31 151 THR A N 1
ATOM 1212 C CA . THR A 1 151 ? 1.817 -10.754 -5.262 1.00 98.31 151 THR A CA 1
ATOM 1213 C C . THR A 1 151 ? 2.233 -9.345 -5.644 1.00 98.31 151 THR A C 1
ATOM 1215 O O . THR A 1 151 ? 1.449 -8.639 -6.268 1.00 98.31 151 THR A O 1
ATOM 1218 N N . PHE A 1 152 ? 3.473 -8.961 -5.334 1.00 98.12 152 PHE A N 1
ATOM 1219 C CA . PHE A 1 152 ? 4.010 -7.666 -5.739 1.00 98.12 152 PHE A CA 1
ATOM 1220 C C . PHE A 1 152 ? 3.981 -7.491 -7.264 1.00 98.12 152 PHE A C 1
ATOM 1222 O O . PHE A 1 152 ? 3.505 -6.475 -7.760 1.00 98.12 152 PHE A O 1
ATOM 1229 N N . ARG A 1 153 ? 4.379 -8.522 -8.021 1.00 98.12 153 ARG A N 1
ATOM 1230 C CA . ARG A 1 153 ? 4.315 -8.519 -9.487 1.00 98.12 153 ARG A CA 1
ATOM 1231 C C . ARG A 1 153 ? 2.908 -8.247 -10.011 1.00 98.12 153 ARG A C 1
ATOM 1233 O O . ARG A 1 153 ? 2.780 -7.479 -10.948 1.00 98.12 153 ARG A O 1
ATOM 1240 N N . LYS A 1 154 ? 1.857 -8.787 -9.384 1.00 98.56 154 LYS A N 1
ATOM 1241 C CA . LYS A 1 154 ? 0.473 -8.494 -9.797 1.00 98.56 154 LYS A CA 1
ATOM 1242 C C . LYS A 1 154 ? 0.113 -7.014 -9.673 1.00 98.56 154 LYS A C 1
ATOM 1244 O O . LYS A 1 154 ? -0.626 -6.513 -10.5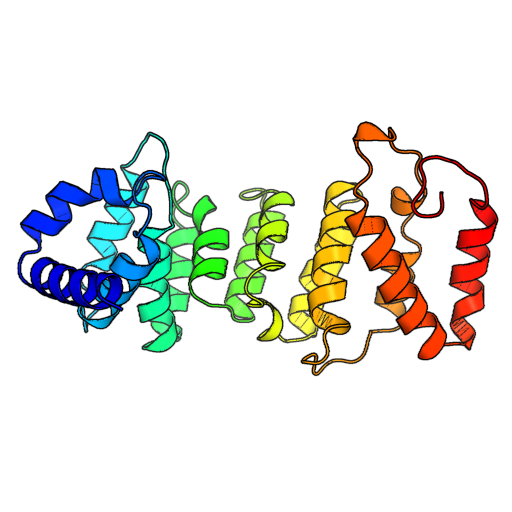08 1.00 98.56 154 LYS A O 1
ATOM 1249 N N . TRP A 1 155 ? 0.612 -6.323 -8.646 1.00 98.50 155 TRP A N 1
ATOM 1250 C CA . TRP A 1 155 ? 0.414 -4.876 -8.520 1.00 98.50 155 TRP A CA 1
ATOM 1251 C C . TRP A 1 155 ? 1.134 -4.117 -9.633 1.00 98.50 155 TRP A C 1
ATOM 1253 O O . TRP A 1 155 ? 0.558 -3.205 -10.213 1.00 98.50 155 TRP A O 1
ATOM 1263 N N . ILE A 1 156 ? 2.373 -4.502 -9.944 1.00 98.44 156 ILE A N 1
ATOM 1264 C CA . ILE A 1 156 ? 3.151 -3.857 -11.006 1.00 98.44 156 ILE A CA 1
ATOM 1265 C C . ILE A 1 156 ? 2.535 -4.117 -12.382 1.00 98.44 156 ILE A C 1
ATOM 1267 O O . ILE A 1 156 ? 2.369 -3.169 -13.139 1.00 98.44 156 ILE A O 1
ATOM 1271 N N . ASP A 1 157 ? 2.142 -5.359 -12.674 1.00 98.12 157 ASP A N 1
ATOM 1272 C CA . ASP A 1 157 ? 1.441 -5.722 -13.911 1.00 98.12 157 ASP A CA 1
ATOM 1273 C C . ASP A 1 157 ? 0.161 -4.871 -14.056 1.00 98.12 157 ASP A C 1
ATOM 1275 O O . ASP A 1 157 ? -0.025 -4.205 -15.069 1.00 98.12 157 ASP A O 1
ATOM 1279 N N . PHE A 1 158 ? -0.656 -4.779 -12.996 1.00 98.31 158 PHE A N 1
ATOM 1280 C CA . PHE A 1 158 ? -1.853 -3.932 -12.978 1.00 98.31 158 PHE A CA 1
ATOM 1281 C C . PHE A 1 158 ? -1.554 -2.459 -13.281 1.00 98.31 158 PHE A C 1
ATOM 1283 O O . PHE A 1 158 ? -2.270 -1.850 -14.068 1.00 98.31 158 PHE A O 1
ATOM 1290 N N . LEU A 1 159 ? -0.524 -1.874 -12.660 1.00 97.94 159 LEU A N 1
ATOM 1291 C CA . LEU A 1 159 ? -0.165 -0.466 -12.865 1.00 97.94 159 LEU A CA 1
ATOM 1292 C C . LEU A 1 159 ? 0.357 -0.208 -14.285 1.00 97.94 159 LEU A C 1
ATOM 1294 O O . LEU A 1 159 ? 0.008 0.803 -14.888 1.00 97.94 159 LEU A O 1
ATOM 1298 N N . ILE A 1 160 ? 1.160 -1.122 -14.832 1.00 97.19 160 ILE A N 1
ATOM 1299 C CA . ILE A 1 160 ? 1.659 -1.030 -16.209 1.00 97.19 160 ILE A CA 1
ATOM 1300 C C . ILE A 1 160 ? 0.493 -1.095 -17.208 1.00 97.19 160 ILE A C 1
ATOM 1302 O O . ILE A 1 160 ? 0.422 -0.283 -18.129 1.00 97.19 160 ILE A O 1
ATOM 1306 N N . ASP A 1 161 ? -0.470 -1.991 -16.985 1.00 96.25 161 ASP A N 1
ATOM 1307 C CA . ASP A 1 161 ? -1.605 -2.200 -17.891 1.00 96.25 161 ASP A CA 1
ATOM 1308 C C . ASP A 1 161 ? -2.583 -1.011 -17.951 1.00 96.25 161 ASP A C 1
ATOM 1310 O O . ASP A 1 161 ? -3.364 -0.905 -18.900 1.00 96.25 161 ASP A O 1
ATOM 1314 N N . ARG A 1 162 ? -2.553 -0.087 -16.975 1.00 92.62 162 ARG A N 1
ATOM 1315 C CA . ARG A 1 162 ? -3.446 1.085 -16.960 1.00 92.62 162 ARG A CA 1
ATOM 1316 C C . ARG A 1 162 ? -3.145 2.117 -18.039 1.00 92.62 162 ARG A C 1
ATOM 1318 O O . ARG A 1 162 ? -4.045 2.884 -18.357 1.00 92.62 162 ARG A O 1
ATOM 1325 N N . GLN A 1 163 ? -1.945 2.125 -18.628 1.00 86.38 163 GLN A N 1
ATOM 1326 C CA . GLN A 1 163 ? -1.571 3.091 -19.675 1.00 86.38 163 GLN A CA 1
ATOM 1327 C C . GLN A 1 163 ? -1.799 4.559 -19.239 1.00 86.38 163 GLN A C 1
ATOM 1329 O O . GLN A 1 163 ? -2.159 5.418 -20.040 1.00 86.38 163 GLN A O 1
ATOM 1334 N N . GLU A 1 164 ? -1.554 4.861 -17.960 1.00 91.31 164 GLU A N 1
ATOM 1335 C CA . GLU A 1 164 ? -1.660 6.203 -17.377 1.00 91.31 164 GLU A CA 1
ATOM 1336 C C . GLU A 1 164 ? -0.308 6.631 -16.791 1.00 91.31 164 GLU A C 1
ATOM 1338 O O . GLU A 1 164 ? 0.335 5.854 -16.083 1.00 91.31 164 GLU A O 1
ATOM 1343 N N . ALA A 1 165 ? 0.120 7.877 -17.031 1.00 90.69 165 ALA A N 1
ATOM 1344 C CA . ALA A 1 165 ? 1.432 8.363 -16.583 1.00 90.69 165 ALA A CA 1
ATOM 1345 C C . ALA A 1 165 ? 1.616 8.255 -15.056 1.00 90.69 165 ALA A C 1
ATOM 1347 O O . ALA A 1 165 ? 2.668 7.830 -14.580 1.00 90.69 165 ALA A O 1
ATOM 1348 N N . GLU A 1 166 ? 0.568 8.561 -14.282 1.00 91.69 166 GLU A N 1
ATOM 1349 C CA . GLU A 1 166 ? 0.595 8.414 -12.823 1.00 91.69 166 GLU A CA 1
ATOM 1350 C C . GLU A 1 166 ? 0.765 6.951 -12.386 1.00 91.69 166 GLU A C 1
ATOM 1352 O O . GLU A 1 166 ? 1.491 6.682 -1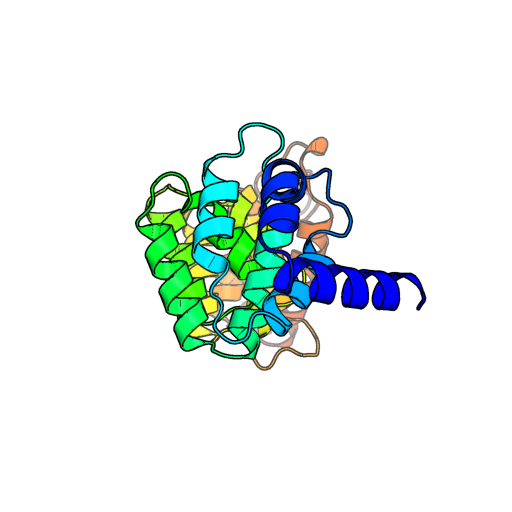1.426 1.00 91.69 166 GLU A O 1
ATOM 1357 N N . SER A 1 167 ? 0.162 5.998 -13.107 1.00 95.44 167 SER A N 1
ATOM 1358 C CA . SER A 1 167 ? 0.324 4.568 -12.816 1.00 95.44 167 SER A CA 1
ATOM 1359 C C . SER A 1 167 ? 1.775 4.126 -12.987 1.00 95.44 167 SER A C 1
ATOM 1361 O O . SER A 1 167 ? 2.298 3.396 -12.146 1.00 95.44 167 SER A O 1
ATOM 1363 N N . ILE A 1 168 ? 2.447 4.610 -14.035 1.00 95.94 168 ILE A N 1
ATOM 1364 C CA . ILE A 1 168 ? 3.855 4.292 -14.294 1.00 95.94 168 ILE A CA 1
ATOM 1365 C C . ILE A 1 168 ? 4.780 4.943 -13.258 1.00 95.94 168 ILE A C 1
ATOM 1367 O O . ILE A 1 168 ? 5.689 4.275 -12.765 1.00 95.94 168 ILE A O 1
ATOM 1371 N N . SER A 1 169 ? 4.514 6.192 -12.857 1.00 94.62 169 SER A N 1
ATOM 1372 C CA . SER A 1 169 ? 5.230 6.855 -11.752 1.00 94.62 169 SER A CA 1
ATOM 1373 C C . SER A 1 169 ? 5.134 6.035 -10.457 1.00 94.62 169 SER A C 1
ATOM 1375 O O . SER A 1 169 ? 6.145 5.708 -9.837 1.00 94.62 169 SER A O 1
ATOM 1377 N N . ILE A 1 170 ? 3.928 5.592 -10.085 1.00 96.31 170 ILE A N 1
ATOM 1378 C CA . ILE A 1 170 ? 3.729 4.761 -8.888 1.00 96.31 170 ILE A CA 1
ATOM 1379 C C . ILE A 1 170 ? 4.392 3.385 -9.043 1.00 96.31 170 ILE A C 1
ATOM 1381 O O . ILE A 1 170 ? 4.928 2.846 -8.071 1.00 96.31 170 ILE A O 1
ATOM 1385 N N . ALA A 1 171 ? 4.382 2.807 -10.247 1.00 97.69 171 ALA A N 1
ATOM 1386 C CA . ALA A 1 171 ? 5.084 1.560 -10.510 1.00 97.69 171 ALA A CA 1
ATOM 1387 C C . ALA A 1 171 ? 6.590 1.718 -10.257 1.00 97.69 171 ALA A C 1
ATOM 1389 O O . ALA A 1 171 ? 7.139 0.887 -9.540 1.00 97.69 171 ALA A O 1
ATOM 1390 N N . LEU A 1 172 ? 7.236 2.786 -10.747 1.00 96.81 172 LEU A N 1
ATOM 1391 C CA . LEU A 1 172 ? 8.651 3.080 -10.473 1.00 96.81 172 LEU A CA 1
ATOM 1392 C C . LEU A 1 172 ? 8.933 3.207 -8.967 1.00 96.81 172 LEU A C 1
ATOM 1394 O O . LEU A 1 172 ? 9.847 2.533 -8.476 1.00 96.81 172 LEU A O 1
ATOM 1398 N N . ASP A 1 173 ? 8.105 3.969 -8.237 1.00 95.12 173 ASP A N 1
ATOM 1399 C CA . ASP A 1 173 ? 8.225 4.167 -6.783 1.00 95.12 173 ASP A CA 1
ATOM 1400 C C . ASP A 1 173 ? 8.256 2.812 -6.062 1.00 95.12 173 ASP A C 1
ATOM 1402 O O . ASP A 1 173 ? 9.189 2.468 -5.323 1.00 95.12 173 ASP A O 1
ATOM 1406 N N . LEU A 1 174 ? 7.223 2.002 -6.300 1.00 96.88 174 LEU A N 1
ATOM 1407 C CA . LEU A 1 174 ? 7.070 0.703 -5.662 1.00 96.88 174 LEU A CA 1
ATOM 1408 C C . LEU A 1 174 ? 8.194 -0.253 -6.069 1.00 96.88 174 LEU A C 1
ATOM 1410 O O . LEU A 1 174 ? 8.736 -0.959 -5.215 1.00 96.88 174 LEU A O 1
ATOM 1414 N N . TYR A 1 175 ? 8.561 -0.275 -7.352 1.00 97.50 175 TYR A N 1
ATOM 1415 C CA . TYR A 1 175 ? 9.582 -1.166 -7.900 1.00 97.50 175 TYR A CA 1
ATOM 1416 C C . TYR A 1 175 ? 10.956 -0.894 -7.291 1.00 97.50 175 TYR A C 1
ATOM 1418 O O . TYR A 1 175 ? 11.636 -1.823 -6.844 1.00 97.50 175 TYR A O 1
ATOM 1426 N N . TYR A 1 176 ? 11.331 0.385 -7.199 1.00 96.12 176 TYR A N 1
ATOM 1427 C CA . TYR A 1 176 ? 12.556 0.826 -6.544 1.00 96.12 176 TYR A CA 1
ATOM 1428 C C . TYR A 1 176 ? 12.580 0.380 -5.076 1.00 96.12 176 TYR A C 1
ATOM 1430 O O . TYR A 1 176 ? 13.544 -0.242 -4.618 1.00 96.12 176 TYR A O 1
ATOM 1438 N N . PHE A 1 177 ? 11.500 0.624 -4.327 1.00 94.38 177 PHE A N 1
ATOM 1439 C CA . PHE A 1 177 ? 11.465 0.283 -2.905 1.00 94.38 177 PHE A CA 1
ATOM 1440 C C . PHE A 1 177 ? 11.384 -1.214 -2.606 1.00 94.38 177 PHE A C 1
ATOM 1442 O O . PHE A 1 177 ? 11.869 -1.636 -1.551 1.00 94.38 177 PHE A O 1
ATOM 1449 N N . PHE A 1 178 ? 10.812 -2.011 -3.507 1.00 96.19 178 PHE A N 1
ATOM 1450 C CA . PHE A 1 178 ? 10.708 -3.455 -3.339 1.00 96.19 178 PHE A CA 1
ATOM 1451 C C . PHE A 1 178 ? 11.993 -4.190 -3.735 1.00 96.19 178 PHE A C 1
ATOM 1453 O O . PHE A 1 178 ? 12.430 -5.068 -2.994 1.00 96.19 178 PHE A O 1
ATOM 1460 N N . TYR A 1 179 ? 12.617 -3.825 -4.862 1.00 96.38 179 TYR A N 1
ATOM 1461 C CA . TYR A 1 179 ? 13.751 -4.573 -5.416 1.00 96.38 179 TYR A CA 1
ATOM 1462 C C . TYR A 1 179 ? 15.130 -3.991 -5.096 1.00 96.38 179 TYR A C 1
ATOM 1464 O O . TYR A 1 179 ? 16.070 -4.768 -4.931 1.00 96.38 179 TYR A O 1
ATOM 1472 N N . LEU A 1 180 ? 15.282 -2.662 -5.033 1.00 94.50 180 LEU A N 1
ATOM 1473 C CA . LEU A 1 180 ? 16.605 -2.014 -5.013 1.00 94.50 180 LEU A CA 1
ATOM 1474 C C . LEU A 1 180 ? 17.099 -1.628 -3.618 1.00 94.50 180 LEU A C 1
ATOM 1476 O O . LEU A 1 180 ? 18.290 -1.367 -3.433 1.00 94.50 180 LEU A O 1
ATOM 1480 N N . ARG A 1 181 ? 16.221 -1.598 -2.611 1.00 88.88 181 ARG A N 1
ATOM 1481 C CA . ARG A 1 181 ? 16.664 -1.370 -1.231 1.00 88.88 181 ARG A CA 1
ATOM 1482 C C . ARG A 1 181 ? 17.556 -2.511 -0.743 1.00 88.88 181 ARG A C 1
ATOM 1484 O O . ARG A 1 181 ? 17.338 -3.671 -1.078 1.00 88.88 181 ARG A O 1
ATOM 1491 N N . LYS A 1 182 ? 18.537 -2.180 0.104 1.00 83.94 182 LYS A N 1
ATOM 1492 C CA . LYS A 1 182 ? 19.525 -3.137 0.639 1.00 83.94 182 LYS A CA 1
ATOM 1493 C C . LYS A 1 182 ? 18.882 -4.314 1.373 1.00 83.94 182 LYS A C 1
ATOM 1495 O O . LYS A 1 182 ? 19.460 -5.391 1.426 1.00 83.94 182 LYS A O 1
ATOM 1500 N N . GLU A 1 183 ? 17.704 -4.100 1.947 1.00 84.88 183 GLU A N 1
ATOM 1501 C CA . GLU A 1 183 ? 16.936 -5.105 2.677 1.00 84.88 183 GLU A CA 1
ATOM 1502 C C . GLU A 1 183 ? 16.090 -6.007 1.761 1.00 84.88 183 GLU A C 1
ATOM 1504 O O . GLU A 1 183 ? 15.399 -6.898 2.259 1.00 84.88 183 GLU A O 1
ATOM 1509 N N . SER A 1 184 ? 16.102 -5.780 0.442 1.00 89.06 184 SER A N 1
ATOM 1510 C CA . SER A 1 184 ? 15.406 -6.638 -0.513 1.00 89.06 184 SER A CA 1
ATOM 1511 C C . SER A 1 184 ? 15.985 -8.051 -0.490 1.00 89.06 184 SER A C 1
ATOM 1513 O O . SER A 1 184 ? 17.194 -8.272 -0.546 1.00 89.06 184 SER A O 1
ATOM 1515 N N . LYS A 1 185 ? 15.082 -9.029 -0.446 1.00 91.56 185 LYS A N 1
ATOM 1516 C CA . LYS A 1 185 ? 15.378 -10.464 -0.560 1.00 91.56 185 LYS A CA 1
ATOM 1517 C C . LYS A 1 185 ? 15.203 -10.990 -1.988 1.00 91.56 185 LYS A C 1
ATOM 1519 O O . LYS A 1 185 ? 15.470 -12.164 -2.236 1.00 91.56 185 LYS A O 1
ATOM 1524 N N . TYR A 1 186 ? 14.735 -10.146 -2.908 1.00 94.75 186 TYR A N 1
ATOM 1525 C CA . TYR A 1 186 ? 14.408 -10.525 -4.278 1.00 94.75 186 TYR A CA 1
ATOM 1526 C C . TYR A 1 186 ? 15.395 -9.914 -5.263 1.00 94.75 186 TYR A C 1
ATOM 1528 O O . TYR A 1 186 ? 15.866 -8.790 -5.094 1.00 94.75 186 TYR A O 1
ATOM 1536 N N . LYS A 1 187 ? 15.700 -10.672 -6.316 1.00 93.31 187 LYS A N 1
ATOM 1537 C CA . LYS A 1 187 ? 16.479 -10.165 -7.442 1.00 93.31 187 LYS A CA 1
ATOM 1538 C C . LYS A 1 187 ? 15.549 -9.424 -8.392 1.00 93.31 187 LYS A C 1
ATOM 1540 O O . LYS A 1 187 ? 14.413 -9.829 -8.582 1.00 93.31 187 LYS A O 1
ATOM 1545 N N . LEU A 1 188 ? 16.075 -8.382 -9.019 1.00 95.75 188 LEU A N 1
ATOM 1546 C CA . LEU A 1 188 ? 15.384 -7.603 -10.039 1.00 95.75 188 LEU A CA 1
ATOM 1547 C C . LEU A 1 188 ? 14.935 -8.513 -11.207 1.00 95.75 188 LEU A C 1
ATOM 1549 O O . LEU A 1 188 ? 15.809 -9.110 -11.841 1.00 95.75 188 LEU A O 1
ATOM 1553 N N . PRO A 1 189 ? 13.635 -8.673 -11.516 1.00 96.81 189 PRO A N 1
ATOM 1554 C CA . PRO A 1 189 ? 13.187 -9.623 -12.532 1.00 96.81 189 PRO A CA 1
ATOM 1555 C C . PRO A 1 189 ? 13.402 -9.062 -13.939 1.00 96.81 189 PRO A C 1
ATOM 1557 O O . PRO A 1 189 ? 12.890 -8.000 -14.284 1.00 96.81 189 PRO A O 1
ATOM 1560 N N . ARG A 1 190 ? 14.154 -9.790 -14.770 1.00 96.31 190 ARG A N 1
ATOM 1561 C CA . ARG A 1 190 ? 14.630 -9.331 -16.087 1.00 96.31 190 ARG A CA 1
ATOM 1562 C C . ARG A 1 190 ? 13.527 -8.751 -16.982 1.00 96.31 190 ARG A C 1
ATOM 1564 O O . ARG A 1 190 ? 13.599 -7.591 -17.364 1.00 96.31 190 ARG A O 1
ATOM 1571 N N . GLU A 1 191 ? 12.523 -9.555 -17.320 1.00 96.00 191 GLU A N 1
ATOM 1572 C CA . GLU A 1 191 ? 11.512 -9.183 -18.322 1.00 96.00 191 GLU A CA 1
ATOM 1573 C C . GLU A 1 191 ? 10.629 -8.032 -17.844 1.00 96.00 191 GLU A C 1
ATOM 1575 O O . GLU A 1 191 ? 10.469 -7.046 -18.555 1.00 96.00 191 GLU A O 1
ATOM 1580 N N . LEU A 1 192 ? 10.126 -8.116 -16.610 1.00 97.44 192 LEU A N 1
ATOM 1581 C CA . LEU A 1 192 ? 9.277 -7.076 -16.031 1.00 97.44 192 LEU A CA 1
ATOM 1582 C C . LEU A 1 192 ? 10.022 -5.742 -15.890 1.00 97.44 192 LEU A C 1
ATOM 1584 O O . LEU A 1 192 ? 9.451 -4.689 -16.155 1.00 97.44 192 LEU A O 1
ATOM 1588 N N . THR A 1 193 ? 11.310 -5.786 -15.536 1.00 97.88 193 THR A N 1
ATOM 1589 C CA . THR A 1 193 ? 12.132 -4.571 -15.449 1.00 97.88 193 THR A CA 1
ATOM 1590 C C . THR A 1 193 ? 12.291 -3.918 -16.810 1.00 97.88 193 THR A C 1
ATOM 1592 O O . THR A 1 193 ? 12.151 -2.705 -16.917 1.00 97.88 193 THR A O 1
ATOM 1595 N N . LEU A 1 194 ? 12.563 -4.711 -17.851 1.00 96.75 194 LEU A N 1
ATOM 1596 C CA . LEU A 1 194 ? 12.702 -4.183 -19.203 1.00 96.75 194 LEU A CA 1
ATOM 1597 C C . LEU A 1 194 ? 11.389 -3.553 -19.683 1.00 96.75 194 LEU A C 1
ATOM 1599 O O . LEU A 1 194 ? 11.424 -2.448 -20.215 1.00 96.75 194 LEU A O 1
ATOM 1603 N N . VAL A 1 195 ? 10.246 -4.206 -19.440 1.00 96.56 195 VAL A N 1
ATOM 1604 C CA . VAL A 1 195 ? 8.91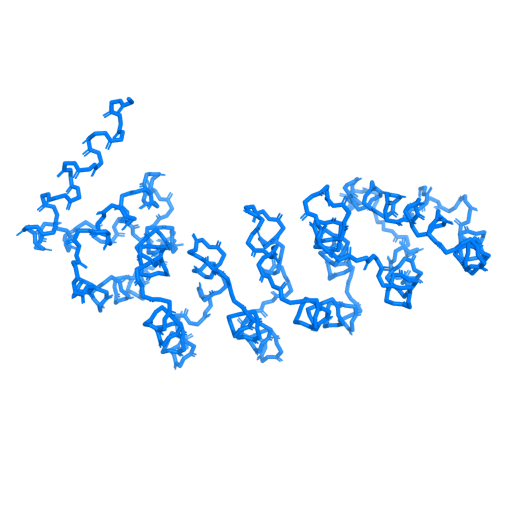7 -3.658 -19.765 1.00 96.56 195 VAL A CA 1
ATOM 1605 C C . VAL A 1 195 ? 8.690 -2.316 -19.072 1.00 96.56 195 VAL A C 1
ATOM 1607 O O . VAL A 1 195 ? 8.315 -1.352 -19.732 1.00 96.56 195 VAL A O 1
ATOM 1610 N N . LEU A 1 196 ? 8.966 -2.223 -17.767 1.00 97.19 196 LEU A N 1
ATOM 1611 C CA . LEU A 1 196 ? 8.786 -0.979 -17.021 1.00 97.19 196 LEU A CA 1
ATOM 1612 C C . LEU A 1 196 ? 9.714 0.133 -17.531 1.00 97.19 196 LEU A C 1
ATOM 1614 O O . LEU A 1 196 ? 9.252 1.235 -17.799 1.00 97.19 196 LEU A O 1
ATOM 1618 N N . LEU A 1 197 ? 11.009 -0.151 -17.709 1.00 96.69 197 LEU A N 1
ATOM 1619 C CA . LEU A 1 197 ? 11.999 0.847 -18.136 1.00 96.69 197 LEU A CA 1
ATOM 1620 C C . LEU A 1 197 ? 11.793 1.346 -19.571 1.00 96.69 197 LEU A C 1
ATOM 1622 O O . LEU A 1 197 ? 12.248 2.441 -19.897 1.00 96.69 197 LEU A O 1
ATOM 1626 N N . THR A 1 198 ? 11.138 0.552 -20.419 1.00 95.31 198 THR A N 1
ATOM 1627 C CA . THR A 1 198 ? 10.881 0.885 -21.830 1.00 95.31 198 THR A CA 1
ATOM 1628 C C . THR A 1 198 ? 9.435 1.305 -22.095 1.00 95.31 198 THR A C 1
ATOM 1630 O O . THR A 1 198 ? 9.047 1.465 -23.255 1.00 95.31 198 THR A O 1
ATOM 1633 N N . HIS A 1 199 ? 8.639 1.512 -21.040 1.00 95.31 199 HIS A N 1
ATOM 1634 C CA . HIS A 1 199 ? 7.232 1.868 -21.176 1.00 95.31 199 HIS A CA 1
ATOM 1635 C C . HIS A 1 199 ? 7.063 3.200 -21.940 1.00 95.31 199 HIS A C 1
ATOM 1637 O O . HIS A 1 199 ? 7.683 4.190 -21.545 1.00 95.31 199 HIS A O 1
ATOM 1643 N N . PRO A 1 200 ? 6.212 3.280 -22.988 1.00 92.44 200 PRO A N 1
ATOM 1644 C CA . PRO A 1 200 ? 6.110 4.462 -23.854 1.00 92.44 200 PRO A CA 1
ATOM 1645 C C . PRO A 1 200 ? 5.848 5.777 -23.114 1.00 92.44 200 PRO A C 1
ATOM 1647 O O . PRO A 1 200 ? 6.475 6.782 -23.424 1.00 92.44 200 PRO A O 1
ATOM 1650 N N . LEU A 1 201 ? 4.999 5.749 -22.081 1.00 91.88 201 LEU A N 1
ATOM 1651 C CA . LEU A 1 201 ? 4.631 6.932 -21.285 1.00 91.88 201 LEU A CA 1
ATOM 1652 C C . LEU A 1 201 ? 5.803 7.606 -20.555 1.00 91.88 201 LEU A C 1
ATOM 1654 O O . LEU A 1 201 ? 5.687 8.766 -20.171 1.00 91.88 201 LEU A O 1
ATOM 1658 N N . LEU A 1 202 ? 6.925 6.908 -20.358 1.00 90.38 202 LEU A N 1
ATOM 1659 C CA . LEU A 1 202 ? 8.142 7.516 -19.807 1.00 90.38 202 LEU A CA 1
ATOM 1660 C C . LEU A 1 202 ? 8.825 8.448 -20.817 1.00 90.38 202 LEU A C 1
ATOM 1662 O O . LEU A 1 202 ? 9.566 9.350 -20.442 1.00 90.38 202 LEU A O 1
ATOM 1666 N N . PHE A 1 203 ? 8.578 8.232 -22.104 1.00 89.56 203 PHE A N 1
ATOM 1667 C CA . PHE A 1 203 ? 9.195 8.969 -23.201 1.00 89.56 203 PHE A CA 1
ATOM 1668 C C . PHE A 1 203 ? 8.226 9.955 -23.862 1.00 89.56 203 PHE A C 1
ATOM 1670 O O . PHE A 1 203 ? 8.596 10.650 -24.804 1.00 89.56 203 PHE A O 1
ATOM 1677 N N . GLU A 1 204 ? 6.987 10.041 -23.380 1.00 86.00 204 GLU A N 1
ATOM 1678 C CA . GLU A 1 204 ? 6.057 11.075 -23.817 1.00 86.00 204 GLU A CA 1
ATOM 1679 C C . GLU A 1 204 ? 6.435 12.423 -23.207 1.00 86.00 204 GLU A C 1
ATOM 1681 O O . GLU A 1 204 ? 6.743 12.523 -22.019 1.00 86.00 204 GLU A O 1
ATOM 1686 N N . LYS A 1 205 ? 6.378 13.480 -24.024 1.00 78.81 205 LYS A N 1
ATOM 1687 C CA . LYS A 1 205 ? 6.671 14.840 -23.572 1.00 78.81 205 LYS A CA 1
ATOM 1688 C C . LYS A 1 205 ? 5.640 15.286 -22.550 1.00 78.81 205 LYS A C 1
ATOM 1690 O O . LYS A 1 205 ? 4.483 15.536 -22.890 1.00 78.81 205 LYS A O 1
ATOM 1695 N N . GLN A 1 206 ? 6.078 15.441 -21.311 1.00 68.94 206 GLN A N 1
ATOM 1696 C CA . GLN A 1 206 ? 5.272 16.044 -20.263 1.00 68.94 206 GLN A CA 1
ATOM 1697 C C . GLN A 1 206 ? 5.546 17.546 -20.188 1.00 68.94 206 GLN A C 1
ATOM 1699 O O . GLN A 1 206 ? 6.657 18.015 -20.441 1.00 68.94 206 GLN A O 1
ATOM 1704 N N . GLU A 1 207 ? 4.531 18.327 -19.808 1.00 63.94 207 GLU A N 1
ATOM 1705 C CA . GLU A 1 207 ? 4.774 19.705 -19.382 1.00 63.94 207 GLU A CA 1
ATOM 1706 C C . GLU A 1 207 ? 5.799 19.679 -18.241 1.00 63.94 207 GLU A C 1
ATOM 1708 O O . GLU A 1 207 ? 5.595 18.975 -17.255 1.00 63.94 207 GLU A O 1
ATOM 1713 N N . ILE A 1 208 ? 6.880 20.460 -18.344 1.00 58.16 208 ILE A N 1
ATOM 1714 C CA . ILE A 1 208 ? 7.978 20.485 -17.356 1.00 58.16 208 ILE A CA 1
ATOM 1715 C C . ILE A 1 208 ? 7.451 20.675 -15.920 1.00 58.16 208 ILE A C 1
ATOM 1717 O O . ILE A 1 208 ? 7.986 20.097 -14.980 1.00 58.16 208 ILE A O 1
ATOM 1721 N N . ALA A 1 209 ? 6.355 21.424 -15.748 1.00 54.31 209 ALA A N 1
ATOM 1722 C CA . ALA A 1 209 ? 5.702 21.649 -14.456 1.00 54.31 209 ALA A CA 1
ATOM 1723 C C . ALA A 1 209 ? 5.060 20.393 -13.825 1.00 54.31 209 ALA A C 1
ATOM 1725 O O . ALA A 1 209 ? 4.778 20.396 -12.630 1.00 54.31 209 ALA A O 1
ATOM 1726 N N . ARG A 1 210 ? 4.811 19.338 -14.609 1.00 56.53 210 ARG A N 1
ATOM 1727 C CA . ARG A 1 210 ? 4.218 18.064 -14.170 1.00 56.53 210 ARG A CA 1
ATOM 1728 C C . ARG A 1 210 ? 5.248 16.943 -14.020 1.00 56.53 210 ARG A C 1
ATOM 1730 O O . ARG A 1 210 ? 4.893 15.869 -13.545 1.00 56.53 210 ARG A O 1
ATOM 1737 N N . ARG A 1 211 ? 6.508 17.189 -14.394 1.00 64.06 211 ARG A N 1
ATOM 1738 C CA . ARG A 1 211 ? 7.581 16.198 -14.308 1.00 64.06 211 ARG A CA 1
ATOM 1739 C C . ARG A 1 211 ? 7.999 15.978 -12.858 1.00 64.06 211 ARG A C 1
ATOM 1741 O O . ARG A 1 211 ? 8.386 16.913 -12.155 1.00 64.06 211 ARG A O 1
ATOM 1748 N N . ASN A 1 212 ? 7.970 14.725 -12.423 1.00 71.56 212 ASN A N 1
ATOM 1749 C CA . ASN A 1 212 ? 8.418 14.336 -11.096 1.00 71.56 212 ASN A CA 1
ATOM 1750 C C . ASN A 1 212 ? 9.910 13.969 -11.127 1.00 71.56 212 ASN A C 1
ATOM 1752 O O . ASN A 1 212 ? 10.276 12.912 -11.628 1.00 71.56 212 ASN A O 1
ATOM 1756 N N . GLN A 1 213 ? 10.774 14.805 -10.539 1.00 77.25 213 GLN A N 1
ATOM 1757 C CA . GLN A 1 213 ? 12.223 14.536 -10.436 1.00 77.25 213 GLN A CA 1
ATOM 1758 C C . GLN A 1 213 ? 12.541 13.199 -9.741 1.00 77.25 213 GLN A C 1
ATOM 1760 O O . GLN A 1 213 ? 13.617 12.631 -9.935 1.00 77.25 213 GLN A O 1
ATOM 1765 N N . MET A 1 214 ? 11.621 12.694 -8.912 1.00 86.00 214 MET A N 1
ATOM 1766 C CA . MET A 1 214 ? 11.766 11.383 -8.287 1.00 86.00 214 MET A CA 1
ATOM 1767 C C . MET A 1 214 ? 11.663 10.243 -9.309 1.00 86.00 214 MET A C 1
ATOM 1769 O O . MET A 1 214 ? 12.401 9.268 -9.180 1.00 86.00 214 MET A O 1
ATOM 1773 N N . ASP A 1 215 ? 10.819 10.382 -10.336 1.00 90.12 215 ASP A N 1
ATOM 1774 C CA . ASP A 1 215 ? 10.663 9.370 -11.384 1.00 90.12 215 ASP A CA 1
ATOM 1775 C C . ASP A 1 215 ? 11.976 9.232 -12.175 1.00 90.12 215 ASP A C 1
ATOM 1777 O O . ASP A 1 215 ? 12.452 8.115 -12.374 1.00 90.12 215 ASP A O 1
ATOM 1781 N N . ASP A 1 216 ? 12.617 10.357 -12.534 1.00 90.56 216 ASP A N 1
ATOM 1782 C CA . ASP A 1 216 ? 13.922 10.376 -13.217 1.00 90.56 216 ASP A CA 1
ATOM 1783 C C . ASP A 1 216 ? 14.989 9.632 -12.395 1.00 90.56 216 ASP A C 1
ATOM 1785 O O . ASP A 1 216 ? 15.727 8.781 -12.903 1.00 90.56 216 ASP A O 1
ATOM 1789 N N . PHE A 1 217 ? 15.059 9.934 -11.092 1.00 92.81 217 PHE A N 1
ATOM 1790 C CA . PHE A 1 217 ? 15.999 9.298 -10.173 1.00 92.81 217 PHE A CA 1
ATOM 1791 C C . PHE A 1 217 ? 15.763 7.785 -10.088 1.00 92.81 217 PHE A C 1
ATOM 1793 O O . PHE A 1 217 ? 16.701 6.999 -10.234 1.00 92.81 217 PHE A O 1
ATOM 1800 N N . GLN A 1 218 ? 14.520 7.362 -9.868 1.00 94.75 218 GLN A N 1
ATOM 1801 C CA . GLN A 1 218 ? 14.193 5.948 -9.701 1.00 94.75 218 GLN A CA 1
ATOM 1802 C C . GLN A 1 218 ? 14.386 5.158 -10.987 1.00 94.75 218 GLN A C 1
ATOM 1804 O O . GLN A 1 218 ? 14.967 4.073 -10.943 1.00 94.75 218 GLN A O 1
ATOM 1809 N N . TRP A 1 219 ? 13.962 5.705 -12.126 1.00 96.50 219 TRP A N 1
ATOM 1810 C CA . TRP A 1 219 ? 14.195 5.096 -13.429 1.00 96.50 219 TRP A CA 1
ATOM 1811 C C . TRP A 1 219 ? 15.694 4.892 -13.674 1.00 96.50 219 TRP A C 1
ATOM 1813 O O . TRP A 1 219 ? 16.114 3.791 -14.035 1.00 96.50 219 TRP A O 1
ATOM 1823 N N . ALA A 1 220 ? 16.523 5.901 -13.381 1.00 95.31 220 ALA A N 1
ATOM 1824 C CA . ALA A 1 220 ? 17.970 5.803 -13.538 1.00 95.31 220 ALA A CA 1
ATOM 1825 C C . ALA A 1 220 ? 18.595 4.746 -12.612 1.00 95.31 220 ALA A C 1
ATOM 1827 O O . ALA A 1 220 ? 19.444 3.970 -13.053 1.00 95.31 220 ALA A O 1
ATOM 1828 N N . GLU A 1 221 ? 18.189 4.679 -11.342 1.00 97.12 221 GLU A N 1
ATOM 1829 C CA . GLU A 1 221 ? 18.711 3.678 -10.404 1.00 97.12 221 GLU A CA 1
ATOM 1830 C C . GLU A 1 221 ? 18.284 2.251 -10.786 1.00 97.12 221 GLU A C 1
ATOM 1832 O O . GLU A 1 221 ? 19.120 1.340 -10.790 1.00 97.12 221 GLU A O 1
ATOM 1837 N N . ILE A 1 222 ? 17.023 2.055 -11.193 1.00 97.62 222 ILE A N 1
ATOM 1838 C CA . ILE A 1 222 ? 16.528 0.771 -11.716 1.00 97.62 222 ILE A CA 1
ATOM 1839 C C . ILE A 1 222 ? 17.300 0.389 -12.987 1.00 97.62 222 ILE A C 1
ATOM 1841 O O . ILE A 1 222 ? 17.757 -0.749 -13.100 1.00 97.62 222 ILE A O 1
ATOM 1845 N N . GLY A 1 223 ? 17.520 1.332 -13.909 1.00 97.00 223 GLY A N 1
ATOM 1846 C CA . GLY A 1 223 ? 18.282 1.126 -15.142 1.00 97.00 223 GLY A CA 1
ATOM 1847 C C . GLY A 1 223 ? 19.740 0.731 -14.896 1.00 97.00 223 GLY A C 1
ATOM 1848 O O . GLY A 1 223 ? 20.223 -0.248 -15.469 1.00 97.00 223 GLY A O 1
ATOM 1849 N N . LYS A 1 224 ? 20.442 1.421 -13.987 1.00 96.44 224 LYS A N 1
ATOM 1850 C CA . LYS A 1 224 ? 21.823 1.073 -13.594 1.00 96.44 224 LYS A CA 1
ATOM 1851 C C . LYS A 1 224 ? 21.903 -0.338 -13.017 1.00 96.44 224 LYS A C 1
ATOM 1853 O O . LYS A 1 224 ? 22.790 -1.111 -13.393 1.00 96.44 224 LYS A O 1
ATOM 1858 N N . ALA A 1 225 ? 20.973 -0.687 -12.125 1.00 96.69 225 ALA A N 1
ATOM 1859 C CA . ALA A 1 225 ? 20.891 -2.031 -11.565 1.00 96.69 225 ALA A CA 1
ATOM 1860 C C . ALA A 1 225 ? 20.621 -3.071 -12.665 1.00 96.69 225 ALA A C 1
ATOM 1862 O O . ALA A 1 225 ? 21.306 -4.094 -12.726 1.00 96.69 225 ALA A O 1
ATOM 1863 N N . PHE A 1 226 ? 19.689 -2.784 -13.577 1.00 97.12 226 PHE A N 1
ATOM 1864 C CA . PHE A 1 226 ? 19.340 -3.656 -14.694 1.00 97.12 226 PHE A CA 1
ATOM 1865 C C . PHE A 1 226 ? 20.530 -3.934 -15.618 1.00 97.12 226 PHE A C 1
ATOM 1867 O O . PHE A 1 226 ? 20.842 -5.096 -15.851 1.00 97.12 226 PHE A O 1
ATOM 1874 N N . VAL A 1 227 ? 21.247 -2.905 -16.081 1.00 96.25 227 VAL A N 1
ATOM 1875 C CA . VAL A 1 227 ? 22.420 -3.063 -16.965 1.00 96.25 227 VAL A CA 1
ATOM 1876 C C . VAL A 1 227 ? 23.547 -3.834 -16.275 1.00 96.25 227 VAL A C 1
ATOM 1878 O O . VAL A 1 227 ? 24.217 -4.650 -16.907 1.00 96.25 227 VAL A O 1
ATOM 1881 N N . THR A 1 228 ? 23.729 -3.622 -14.970 1.00 95.31 228 THR A N 1
ATOM 1882 C CA . THR A 1 228 ? 24.737 -4.342 -14.180 1.00 95.31 228 THR A CA 1
ATOM 1883 C C . THR A 1 228 ? 24.407 -5.833 -14.070 1.00 95.31 228 THR A C 1
ATOM 1885 O O . THR A 1 228 ? 25.296 -6.675 -14.186 1.00 95.31 228 THR A O 1
ATOM 1888 N N . ILE A 1 229 ? 23.134 -6.174 -13.847 1.00 95.25 229 ILE A N 1
ATOM 1889 C CA . ILE A 1 229 ? 22.689 -7.563 -13.657 1.00 95.25 229 ILE A CA 1
ATOM 1890 C C . ILE A 1 229 ? 22.505 -8.287 -15.007 1.00 95.25 229 ILE A C 1
ATOM 1892 O O . ILE A 1 229 ? 22.798 -9.479 -15.113 1.00 95.25 229 ILE A O 1
ATOM 1896 N N . TYR A 1 230 ? 22.051 -7.576 -16.041 1.00 95.75 230 TYR A N 1
ATOM 1897 C CA . TYR A 1 230 ? 21.645 -8.109 -17.344 1.00 95.75 230 TYR A CA 1
ATOM 1898 C C . TYR A 1 230 ? 22.332 -7.369 -18.512 1.00 95.75 230 TYR A C 1
ATOM 1900 O O . TYR A 1 230 ? 21.668 -6.772 -19.360 1.00 95.75 230 TYR A O 1
ATOM 1908 N N . PRO A 1 231 ? 23.673 -7.428 -18.633 1.00 92.62 231 PRO A N 1
ATOM 1909 C CA . PRO A 1 231 ? 24.417 -6.633 -19.615 1.00 92.62 231 PRO A CA 1
ATOM 1910 C C . PRO A 1 231 ? 24.043 -6.934 -21.072 1.00 92.62 231 PRO A C 1
ATOM 1912 O O . PRO A 1 231 ? 24.154 -6.057 -21.923 1.00 92.62 231 PRO A O 1
ATOM 1915 N N . LYS A 1 232 ? 23.564 -8.145 -21.383 1.00 90.44 232 LYS A N 1
ATOM 1916 C CA . LYS A 1 232 ? 23.122 -8.504 -22.743 1.00 90.44 232 LYS A CA 1
ATOM 1917 C C . LYS A 1 232 ? 21.834 -7.794 -23.163 1.00 90.44 232 LYS A C 1
ATOM 1919 O O . LYS A 1 232 ? 21.627 -7.587 -24.352 1.00 90.44 232 LYS A O 1
ATOM 1924 N N . ASP A 1 233 ? 21.005 -7.411 -22.197 1.00 89.75 233 ASP A N 1
ATOM 1925 C CA . ASP A 1 233 ? 19.729 -6.729 -22.430 1.00 89.75 233 ASP A CA 1
ATOM 1926 C C . ASP A 1 233 ? 19.864 -5.207 -22.374 1.00 89.75 233 ASP A C 1
ATOM 1928 O O . ASP A 1 233 ? 18.918 -4.485 -22.684 1.00 89.75 233 ASP A O 1
ATOM 1932 N N . SER A 1 234 ? 21.056 -4.710 -22.028 1.00 87.00 234 SER A N 1
ATOM 1933 C CA . SER A 1 234 ? 21.357 -3.278 -22.038 1.00 87.00 234 SER A CA 1
ATOM 1934 C C . SER A 1 234 ? 21.184 -2.648 -23.418 1.00 87.00 234 SER A C 1
ATOM 1936 O O . SER A 1 234 ? 20.828 -1.479 -23.489 1.00 87.00 234 SER A O 1
ATOM 1938 N N . LEU A 1 235 ? 21.368 -3.420 -24.497 1.00 89.31 235 LEU A N 1
ATOM 1939 C CA . LEU A 1 235 ? 21.155 -2.949 -25.866 1.00 89.31 235 LEU A CA 1
ATOM 1940 C C . LEU A 1 235 ? 19.695 -2.568 -26.114 1.00 89.31 235 LEU A C 1
ATOM 1942 O O . LEU A 1 235 ? 19.449 -1.497 -26.639 1.00 89.31 235 LEU A O 1
ATOM 1946 N N . ALA A 1 236 ? 18.731 -3.375 -25.659 1.00 90.69 236 ALA A N 1
ATOM 1947 C CA . ALA A 1 236 ? 17.312 -3.066 -25.848 1.00 90.69 236 ALA A CA 1
ATOM 1948 C C . ALA A 1 236 ? 16.897 -1.787 -25.101 1.00 90.69 236 ALA A C 1
ATOM 1950 O O . ALA A 1 236 ? 16.120 -0.983 -25.612 1.00 90.69 236 ALA A O 1
ATOM 1951 N N . LEU A 1 237 ? 17.444 -1.580 -23.898 1.00 91.50 237 LEU A N 1
ATOM 1952 C CA . LEU A 1 237 ? 17.245 -0.337 -23.157 1.00 91.50 237 LEU A CA 1
ATOM 1953 C C . LEU A 1 237 ? 17.937 0.843 -23.856 1.00 91.50 237 LEU A C 1
ATOM 1955 O O . LEU A 1 237 ? 17.336 1.903 -23.995 1.00 91.50 237 LEU A O 1
ATOM 1959 N N . ALA A 1 238 ? 19.174 0.659 -24.323 1.00 89.62 238 ALA A N 1
ATOM 1960 C CA . ALA A 1 238 ? 19.940 1.690 -25.017 1.00 89.62 238 ALA A CA 1
ATOM 1961 C C . ALA A 1 238 ? 19.285 2.109 -26.339 1.00 89.62 238 ALA A C 1
ATOM 1963 O O . ALA A 1 238 ? 19.198 3.303 -26.603 1.00 89.62 238 ALA A O 1
ATOM 1964 N N . ASP A 1 239 ? 18.773 1.163 -27.128 1.00 90.31 239 ASP A N 1
ATOM 1965 C CA . ASP A 1 239 ? 18.037 1.437 -28.364 1.00 90.31 239 ASP A CA 1
ATOM 1966 C C . ASP A 1 239 ? 16.833 2.341 -28.078 1.00 90.31 239 ASP A C 1
ATOM 1968 O O . ASP A 1 239 ? 16.631 3.344 -28.764 1.00 90.31 239 ASP A O 1
ATOM 1972 N N . LYS A 1 240 ? 16.089 2.051 -26.998 1.00 90.00 240 LYS A N 1
ATOM 1973 C CA . LYS A 1 240 ? 14.974 2.898 -26.561 1.00 90.00 240 LYS A CA 1
ATOM 1974 C C . LYS A 1 240 ? 15.445 4.278 -26.100 1.00 90.00 240 LYS A C 1
ATOM 1976 O O . LYS A 1 240 ? 14.811 5.272 -26.421 1.00 90.00 240 LYS A O 1
ATOM 1981 N N . MET A 1 241 ? 16.566 4.365 -25.383 1.00 89.56 241 MET A N 1
ATOM 1982 C CA . MET A 1 241 ? 17.126 5.655 -24.965 1.00 89.56 241 MET A CA 1
ATOM 1983 C C . MET A 1 241 ? 17.583 6.509 -26.154 1.00 89.56 241 MET A C 1
ATOM 1985 O O . MET A 1 241 ? 17.394 7.720 -26.142 1.00 89.56 241 MET A O 1
ATOM 1989 N N . ILE A 1 242 ? 18.187 5.889 -27.171 1.00 89.62 242 ILE A N 1
ATOM 1990 C CA . ILE A 1 242 ? 18.675 6.571 -28.377 1.00 89.62 242 ILE A CA 1
ATOM 1991 C C . ILE A 1 242 ? 17.510 7.155 -29.180 1.00 89.62 242 ILE A C 1
ATOM 1993 O O . ILE A 1 242 ? 17.647 8.260 -29.701 1.00 89.62 242 ILE A O 1
ATOM 1997 N N . GLU A 1 243 ? 16.372 6.456 -29.244 1.00 88.25 243 GLU A N 1
ATOM 1998 C CA . GLU A 1 243 ? 15.160 6.916 -29.939 1.00 88.25 243 GLU A CA 1
ATOM 1999 C C . GLU A 1 243 ? 14.693 8.304 -29.463 1.00 88.25 243 GLU A C 1
ATOM 2001 O O . GLU A 1 243 ? 14.277 9.109 -30.290 1.00 88.25 243 GLU A O 1
ATOM 2006 N N . TYR A 1 244 ? 14.832 8.606 -28.167 1.00 85.75 244 TYR A N 1
ATOM 2007 C CA . TYR A 1 244 ? 14.383 9.868 -27.553 1.00 85.75 244 TYR A CA 1
ATOM 2008 C C . TYR A 1 244 ? 15.540 10.728 -27.030 1.00 85.75 244 TYR A C 1
ATOM 2010 O O . TYR A 1 244 ? 15.347 11.641 -26.223 1.00 85.75 244 TYR A O 1
ATOM 2018 N N . PHE A 1 245 ? 16.776 10.434 -27.441 1.00 84.88 245 PHE A N 1
ATOM 2019 C CA . PHE A 1 245 ? 17.941 11.142 -26.927 1.00 84.88 245 PHE A CA 1
ATOM 2020 C C . PHE A 1 245 ? 17.921 12.617 -27.352 1.00 84.88 245 PHE A C 1
ATOM 2022 O O . PHE A 1 245 ? 17.889 12.937 -28.539 1.00 84.88 245 PHE A O 1
ATOM 2029 N N . GLY A 1 246 ? 17.992 13.522 -26.373 1.00 78.69 246 GLY A N 1
ATOM 2030 C CA . GLY A 1 246 ? 17.927 14.967 -26.606 1.00 78.69 246 GLY A CA 1
ATOM 2031 C C . GLY A 1 246 ? 16.506 15.524 -26.73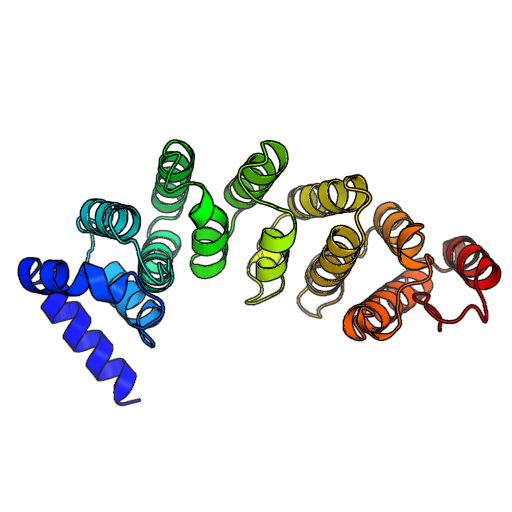2 1.00 78.69 246 GLY A C 1
ATOM 2032 O O . GLY A 1 246 ? 16.353 16.710 -27.022 1.00 78.69 246 GLY A O 1
ATOM 2033 N N . GLU A 1 247 ? 15.472 14.710 -26.505 1.00 81.00 247 GLU A N 1
ATOM 2034 C CA . GLU A 1 247 ? 14.100 15.198 -26.407 1.00 81.00 247 GLU A CA 1
ATOM 2035 C C . GLU A 1 247 ? 13.794 15.734 -25.007 1.00 81.00 247 GLU A C 1
ATOM 2037 O O . GLU A 1 247 ? 13.670 14.965 -24.054 1.00 81.00 247 GLU A O 1
ATOM 2042 N N . GLU A 1 248 ? 13.629 17.057 -24.908 1.00 75.06 248 GLU A N 1
ATOM 2043 C CA . GLU A 1 248 ? 13.190 17.721 -23.678 1.00 75.06 248 GLU A CA 1
ATOM 2044 C C . GLU A 1 248 ? 11.757 17.322 -23.290 1.00 75.06 248 GLU A C 1
ATOM 2046 O O . GLU A 1 248 ? 10.850 17.269 -24.131 1.00 75.06 248 GLU A O 1
ATOM 2051 N N . GLY A 1 249 ? 11.553 17.114 -21.990 1.00 70.56 249 GLY A N 1
ATOM 2052 C CA . GLY A 1 249 ? 10.274 16.738 -21.395 1.00 70.56 249 GLY A CA 1
ATOM 2053 C C . GLY A 1 249 ? 10.046 15.227 -21.295 1.00 70.56 249 GLY A C 1
ATOM 2054 O O . GLY A 1 249 ? 8.922 14.831 -20.996 1.00 70.56 249 GLY A O 1
ATOM 2055 N N . THR A 1 250 ? 11.072 14.402 -21.529 1.00 81.38 250 THR A N 1
ATOM 2056 C CA . THR A 1 250 ? 11.026 12.930 -21.405 1.00 81.38 250 THR A CA 1
ATOM 2057 C C . THR A 1 250 ? 11.761 12.462 -20.144 1.00 81.38 250 THR A C 1
ATOM 2059 O O . THR A 1 250 ? 12.456 13.253 -19.513 1.00 81.38 250 THR A O 1
ATOM 2062 N N . ILE A 1 251 ? 11.704 11.169 -19.791 1.00 80.12 251 ILE A N 1
ATOM 2063 C CA . ILE A 1 251 ? 12.493 10.593 -18.678 1.00 80.12 251 ILE A CA 1
ATOM 2064 C C . ILE A 1 251 ? 14.019 10.778 -18.845 1.00 80.12 251 ILE A C 1
ATOM 2066 O O . ILE A 1 251 ? 14.778 10.601 -17.894 1.00 80.12 251 ILE A O 1
ATOM 2070 N N . LEU A 1 252 ? 14.495 11.135 -20.047 1.00 79.75 252 LEU A N 1
ATOM 2071 C CA . LEU A 1 252 ? 15.919 11.294 -20.364 1.00 79.75 252 LEU A CA 1
ATOM 2072 C C . LEU A 1 252 ? 16.433 12.735 -20.259 1.00 79.75 252 LEU A C 1
ATOM 2074 O O . LEU A 1 252 ? 17.647 12.924 -20.158 1.00 79.75 252 LEU A O 1
ATOM 2078 N N . GLY A 1 253 ? 15.556 13.743 -20.320 1.00 62.62 253 GLY A N 1
ATOM 2079 C CA . GLY A 1 253 ? 15.969 15.141 -20.486 1.00 62.62 253 GLY A CA 1
ATOM 2080 C C . GLY A 1 253 ? 14.806 16.098 -20.496 1.00 62.62 253 GLY A C 1
ATOM 2081 O O . GLY A 1 253 ? 13.768 15.777 -21.098 1.00 62.62 253 GLY A O 1
#